Protein AF-A0A942BCP6-F1 (afdb_monomer_lite)

Sequence (223 aa):
MTAAELLKEAKKAKISPDLDRATVIEQLLFKVNEEHGAIYKRGILELLSDGWGFLRKPNYAPSNDDVYVSQSQVKRFSLRAGDTVFGLVRAPKEGEKYHGMLRVESVNGFATGSPEMAMRRSFDELTPLFPTERFNQETVPDKIVGRIIDLIAPIGKGQRGLIVAPPKAGKTTIVKSIAESIATNHPEAYLMVLLVDERPEEVTDMRRFVKGQVISSTFDEPA

Secondary structure (DSSP, 8-state):
--HHHHHHHHHHTT--TTS-HHHHHHHHHHHHHGGGTPEEEEEEEEEPTTS-EEEE-TT----TT-EEE-HHHHHHTT--TT-EEEEEEEPPPTT--SEEEEEEEEETTEETTSHHHHT---GGGSPP----SEE----STT-HHHHHHHHHS-EETT--------TTSSHHHHHHHHHHHHHHH-TTS--EEEEEEE-HHHHHHHHHH-SSEEEEEETTS--

Foldseek 3Di:
DDPVVLVVLLVVLVHDPVDDSLVSVLVSVCSVCVVVVWDKDKAFWDADPVQKTWGDHLQNDDDLAIETGDSVNCVVLVDDGGKTWMATWDDDDVVGSYIYGPDTQDIPSHGSPDVCSVPPDDPVPDDDDDFPAWQQLDDDPVLVLSVCCCVPPTHGDNDDDDDDDDPPRCPLVNVLSNQVSCVRVPVVDQDEAEAEQDAPVSLVVCVVRGPHHYHYDHVVDDD

Structure (mmCIF, N/CA/C/O backbone):
data_AF-A0A942BCP6-F1
#
_entry.id   AF-A0A942BCP6-F1
#
loop_
_atom_site.group_PDB
_atom_site.id
_atom_site.type_symbol
_atom_site.label_atom_id
_atom_site.label_alt_id
_atom_site.label_comp_id
_atom_site.label_asym_id
_atom_site.label_entity_id
_atom_site.label_seq_id
_atom_site.pdbx_PDB_ins_code
_atom_site.Cartn_x
_atom_site.Cartn_y
_atom_site.Cartn_z
_atom_site.occupancy
_atom_site.B_iso_or_equiv
_atom_site.auth_seq_id
_atom_site.auth_comp_id
_atom_site.auth_asym_id
_atom_site.auth_atom_id
_atom_site.pdbx_PDB_model_num
ATOM 1 N N . MET A 1 1 ? 22.789 -12.422 -0.805 1.00 59.72 1 MET A N 1
ATOM 2 C CA . MET A 1 1 ? 23.274 -11.600 0.321 1.00 59.72 1 MET A CA 1
ATOM 3 C C . MET A 1 1 ? 22.529 -11.985 1.582 1.00 59.72 1 MET A C 1
ATOM 5 O O . MET A 1 1 ? 21.296 -12.028 1.574 1.00 59.72 1 MET A O 1
ATOM 9 N N . THR A 1 2 ? 23.260 -12.279 2.648 1.00 73.00 2 THR A N 1
ATOM 10 C CA . THR A 1 2 ? 22.694 -12.446 3.992 1.00 73.00 2 THR A CA 1
ATOM 11 C C . THR A 1 2 ? 22.196 -11.097 4.534 1.00 73.00 2 THR A C 1
ATOM 13 O O . THR A 1 2 ? 22.562 -10.037 4.021 1.00 73.00 2 THR A O 1
ATOM 16 N N . ALA A 1 3 ? 21.338 -11.100 5.561 1.00 71.00 3 ALA A N 1
ATOM 17 C CA . ALA A 1 3 ? 20.845 -9.855 6.167 1.00 71.00 3 ALA A CA 1
ATOM 18 C C . ALA A 1 3 ? 21.987 -8.993 6.746 1.00 71.00 3 ALA A C 1
ATOM 20 O O . ALA A 1 3 ? 21.960 -7.768 6.644 1.00 71.00 3 ALA A O 1
ATOM 21 N N . ALA A 1 4 ? 23.028 -9.637 7.284 1.00 76.00 4 ALA A N 1
ATOM 22 C CA . ALA A 1 4 ? 24.212 -8.967 7.816 1.00 76.00 4 ALA A CA 1
ATOM 23 C C . ALA A 1 4 ? 25.047 -8.281 6.718 1.00 76.00 4 ALA A C 1
ATOM 25 O O . ALA A 1 4 ? 25.492 -7.148 6.896 1.00 76.00 4 ALA A O 1
ATOM 26 N N . GLU A 1 5 ? 25.220 -8.936 5.566 1.00 78.88 5 GLU A N 1
ATOM 27 C CA . GLU A 1 5 ? 25.894 -8.348 4.400 1.00 78.88 5 GLU A CA 1
ATOM 28 C C . GLU A 1 5 ? 25.124 -7.147 3.851 1.00 78.88 5 GLU A C 1
ATOM 30 O O . GLU A 1 5 ? 25.724 -6.117 3.550 1.00 78.88 5 GLU A O 1
ATOM 35 N N . LEU A 1 6 ? 23.793 -7.247 3.771 1.00 77.75 6 LEU A N 1
ATOM 36 C CA . LEU A 1 6 ? 22.956 -6.152 3.288 1.00 77.75 6 LEU A CA 1
ATOM 37 C C . LEU A 1 6 ? 23.050 -4.920 4.195 1.00 77.75 6 LEU A C 1
ATOM 39 O O . LEU A 1 6 ? 23.220 -3.815 3.695 1.00 77.75 6 LEU A O 1
ATOM 43 N N . LEU A 1 7 ? 23.007 -5.100 5.519 1.00 79.19 7 LEU A N 1
ATOM 44 C CA . LEU A 1 7 ? 23.168 -4.000 6.477 1.00 79.19 7 LEU A CA 1
ATOM 45 C C . LEU A 1 7 ? 24.546 -3.336 6.378 1.00 79.19 7 LEU A C 1
ATOM 47 O O . LEU A 1 7 ? 24.659 -2.118 6.524 1.00 79.19 7 LEU A O 1
ATOM 51 N N . LYS A 1 8 ? 25.598 -4.124 6.131 1.00 83.38 8 LYS A N 1
ATOM 52 C CA . LYS A 1 8 ? 26.958 -3.609 5.940 1.00 83.38 8 LYS A CA 1
ATOM 53 C C . LYS A 1 8 ? 27.044 -2.726 4.693 1.00 83.38 8 LYS A C 1
ATOM 55 O O . LYS A 1 8 ? 27.549 -1.607 4.780 1.00 83.38 8 LYS A O 1
ATOM 60 N N . GLU A 1 9 ? 26.519 -3.202 3.567 1.00 81.88 9 GLU A N 1
ATOM 61 C CA . GLU A 1 9 ? 26.511 -2.444 2.312 1.00 81.88 9 GLU A CA 1
ATOM 62 C C . GLU A 1 9 ? 25.575 -1.226 2.380 1.00 81.88 9 GLU A C 1
ATOM 64 O O . GLU A 1 9 ? 25.958 -0.142 1.945 1.00 81.88 9 GLU A O 1
ATOM 69 N N . ALA A 1 10 ? 24.410 -1.339 3.029 1.00 82.00 10 ALA A N 1
ATOM 70 C CA . ALA A 1 10 ? 23.494 -0.217 3.251 1.00 82.00 10 ALA A CA 1
ATOM 71 C C . ALA A 1 10 ? 24.149 0.907 4.070 1.00 82.00 10 ALA A C 1
ATOM 73 O O . ALA A 1 10 ? 24.101 2.073 3.677 1.00 82.00 10 ALA A O 1
ATOM 74 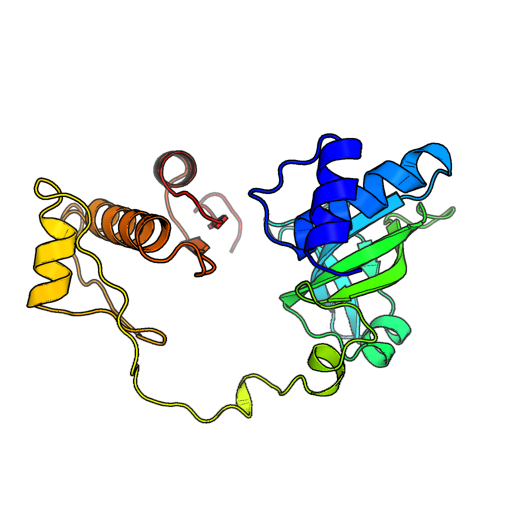N N . LYS A 1 11 ? 24.851 0.564 5.162 1.00 82.94 11 LYS A N 1
ATOM 75 C CA . LYS A 1 11 ? 25.616 1.535 5.962 1.00 82.94 11 LYS A CA 1
ATOM 76 C C . LYS A 1 11 ? 26.718 2.207 5.146 1.00 82.94 11 LYS A C 1
ATOM 78 O O . LYS A 1 11 ? 26.856 3.427 5.204 1.00 82.94 11 LYS A O 1
ATOM 83 N N . LYS A 1 12 ? 27.472 1.437 4.352 1.00 85.12 12 LYS A N 1
ATOM 84 C CA . LYS A 1 12 ? 28.515 1.965 3.455 1.00 85.12 12 LYS A CA 1
ATOM 85 C C . LYS A 1 12 ? 27.930 2.934 2.421 1.00 85.12 12 LYS A C 1
ATOM 87 O O . LYS A 1 12 ? 28.505 3.988 2.160 1.00 85.12 12 LYS A O 1
ATOM 92 N N . ALA A 1 13 ? 26.754 2.608 1.897 1.00 81.38 13 ALA A N 1
ATOM 93 C CA . ALA A 1 13 ? 25.995 3.414 0.953 1.00 81.38 13 ALA A CA 1
ATOM 94 C C . ALA A 1 13 ? 25.195 4.560 1.609 1.00 81.38 13 ALA A C 1
ATOM 96 O O . ALA A 1 13 ? 24.525 5.300 0.891 1.00 81.38 13 ALA A O 1
ATOM 97 N N . LYS A 1 14 ? 25.271 4.767 2.934 1.00 83.62 14 LYS A N 1
ATOM 98 C CA . LYS A 1 14 ? 24.483 5.769 3.688 1.00 83.62 14 LYS A CA 1
ATOM 99 C C . LYS A 1 14 ? 22.961 5.644 3.480 1.00 83.62 14 LYS A C 1
ATOM 101 O O . LYS A 1 14 ? 22.262 6.651 3.411 1.00 83.62 14 LYS A O 1
ATOM 106 N N . ILE A 1 15 ? 22.462 4.418 3.353 1.00 81.62 15 ILE A N 1
ATOM 107 C CA . ILE A 1 15 ? 21.033 4.090 3.260 1.00 81.62 15 ILE A CA 1
ATOM 108 C C . ILE A 1 15 ? 20.513 3.767 4.668 1.00 81.62 15 ILE A C 1
ATOM 110 O O . ILE A 1 15 ? 21.195 3.072 5.426 1.00 81.62 15 ILE A O 1
ATOM 114 N N . SER A 1 16 ? 19.329 4.279 5.031 1.00 75.19 16 SER A N 1
ATOM 115 C CA . SER A 1 16 ? 18.711 3.967 6.328 1.00 75.19 16 SER A CA 1
ATOM 116 C C . SER A 1 16 ? 18.387 2.465 6.404 1.00 75.19 16 SER A C 1
ATOM 118 O O . SER A 1 16 ? 17.747 1.932 5.495 1.00 75.19 16 SER A O 1
ATOM 120 N N . PRO A 1 17 ? 18.820 1.772 7.473 1.00 64.44 17 PRO A N 1
ATOM 121 C CA . PRO A 1 17 ? 18.525 0.358 7.684 1.00 64.44 17 PRO A CA 1
ATOM 122 C C . PRO A 1 17 ? 17.108 0.115 8.221 1.00 64.44 17 PRO A C 1
ATOM 124 O O . PRO A 1 17 ? 16.710 -1.039 8.339 1.00 64.44 17 PRO A O 1
ATOM 127 N N . ASP A 1 18 ? 16.374 1.179 8.557 1.00 67.50 18 ASP A N 1
ATOM 128 C CA . ASP A 1 18 ? 15.034 1.125 9.155 1.00 67.50 18 ASP A CA 1
ATOM 129 C C . ASP A 1 18 ? 13.946 0.871 8.095 1.00 67.50 18 ASP A C 1
ATOM 131 O O . ASP A 1 18 ? 12.776 0.671 8.413 1.00 67.50 18 ASP A O 1
ATOM 135 N N . LEU A 1 19 ? 14.342 0.899 6.820 1.00 70.12 19 LEU A N 1
ATOM 136 C CA . LEU A 1 19 ? 13.506 0.574 5.675 1.00 70.12 19 LEU A CA 1
ATOM 137 C C . LEU A 1 19 ? 13.347 -0.941 5.530 1.00 70.12 19 LEU A C 1
ATOM 139 O O . LEU A 1 19 ? 14.200 -1.729 5.947 1.00 70.12 19 LEU A O 1
ATOM 143 N N . ASP A 1 20 ? 12.267 -1.356 4.871 1.00 71.81 20 ASP A N 1
ATOM 144 C CA . ASP A 1 20 ? 12.078 -2.757 4.533 1.00 71.81 20 ASP A CA 1
ATOM 145 C C . ASP A 1 20 ? 13.227 -3.269 3.646 1.00 71.81 20 ASP A C 1
ATOM 147 O O . ASP A 1 20 ? 13.833 -2.542 2.850 1.00 71.81 20 ASP A O 1
ATOM 151 N N . ARG A 1 21 ? 13.533 -4.562 3.787 1.00 73.00 21 ARG A N 1
ATOM 152 C CA . ARG A 1 21 ? 14.670 -5.201 3.114 1.00 73.00 21 ARG A CA 1
ATOM 153 C C . ARG A 1 21 ? 14.655 -4.991 1.597 1.00 73.00 21 ARG A C 1
ATOM 155 O O . ARG A 1 21 ? 15.726 -4.839 1.011 1.00 73.00 21 ARG A O 1
ATOM 162 N N . ALA A 1 22 ? 13.479 -5.016 0.970 1.00 72.75 22 ALA A N 1
ATOM 163 C CA . ALA A 1 22 ? 13.357 -4.851 -0.471 1.00 72.75 22 ALA A CA 1
ATOM 164 C C . ALA A 1 22 ? 13.718 -3.420 -0.879 1.00 72.75 22 ALA A C 1
ATOM 166 O O . ALA A 1 22 ? 14.589 -3.243 -1.727 1.00 72.75 22 ALA A O 1
ATOM 167 N N . THR A 1 23 ? 13.172 -2.409 -0.201 1.00 76.44 23 THR A N 1
ATOM 168 C CA . THR A 1 23 ? 13.514 -1.001 -0.448 1.00 76.44 23 THR A CA 1
ATOM 169 C C . THR A 1 23 ? 15.008 -0.731 -0.249 1.00 76.44 23 THR A C 1
ATOM 171 O O . THR A 1 23 ? 15.606 -0.007 -1.044 1.00 76.44 23 THR A O 1
ATOM 174 N N . VAL A 1 24 ? 15.654 -1.342 0.753 1.00 80.12 24 VAL A N 1
ATOM 175 C CA . VAL A 1 24 ? 17.113 -1.212 0.941 1.00 80.12 24 VAL A CA 1
ATOM 176 C C . VAL A 1 24 ? 17.882 -1.769 -0.262 1.00 80.12 24 VAL A C 1
ATOM 178 O O . VAL A 1 24 ? 18.812 -1.123 -0.745 1.00 80.12 24 VAL A O 1
ATOM 181 N N . ILE A 1 25 ? 17.499 -2.948 -0.766 1.00 78.06 25 ILE A N 1
ATOM 182 C CA . ILE A 1 25 ? 18.129 -3.562 -1.947 1.00 78.06 25 ILE A CA 1
ATOM 183 C C . ILE A 1 25 ? 17.930 -2.684 -3.186 1.00 78.06 25 ILE A C 1
ATOM 185 O O . ILE A 1 25 ? 18.881 -2.446 -3.929 1.00 78.06 25 ILE A O 1
ATOM 189 N N . GLU A 1 26 ? 16.718 -2.176 -3.395 1.00 81.19 26 GLU A N 1
ATOM 190 C CA . GLU A 1 26 ? 16.383 -1.306 -4.525 1.00 81.19 26 GLU A CA 1
ATOM 191 C C . GLU A 1 26 ? 17.208 -0.013 -4.510 1.00 81.19 26 GLU A C 1
ATOM 193 O O . GLU A 1 26 ? 17.789 0.366 -5.528 1.00 81.19 26 GLU A O 1
ATOM 198 N N . GLN A 1 27 ? 17.327 0.636 -3.347 1.00 80.19 27 GLN A N 1
ATOM 199 C CA . GLN A 1 27 ? 18.148 1.838 -3.188 1.00 80.19 27 GLN A CA 1
ATOM 200 C C . GLN A 1 27 ? 19.638 1.556 -3.390 1.00 80.19 27 GLN A C 1
ATOM 202 O O . GLN A 1 27 ? 20.352 2.384 -3.959 1.00 80.19 27 GLN A O 1
ATOM 207 N N . LEU A 1 28 ? 20.116 0.389 -2.955 1.00 82.00 28 LEU A N 1
ATOM 208 C CA . LEU A 1 28 ? 21.500 -0.011 -3.179 1.00 82.00 28 LEU A CA 1
ATOM 209 C C . LEU A 1 28 ? 21.780 -0.202 -4.674 1.00 82.00 28 LEU A C 1
ATOM 211 O O . LEU A 1 28 ? 22.782 0.298 -5.177 1.00 82.00 28 LEU A O 1
ATOM 215 N N . LEU A 1 29 ? 20.876 -0.874 -5.392 1.00 77.00 29 LEU A N 1
ATOM 216 C CA . LEU A 1 29 ? 20.984 -1.065 -6.839 1.00 77.00 29 LEU A CA 1
ATOM 217 C C . LEU A 1 29 ? 20.966 0.264 -7.593 1.00 77.00 29 LEU A C 1
ATOM 219 O O . LEU A 1 29 ? 21.758 0.431 -8.520 1.00 77.00 29 LEU A O 1
ATOM 223 N N . PHE A 1 30 ? 20.123 1.206 -7.165 1.00 76.12 30 PHE A N 1
ATOM 224 C CA . PHE A 1 30 ? 20.103 2.560 -7.709 1.00 76.12 30 PHE A CA 1
ATOM 225 C C . PHE A 1 30 ? 21.465 3.240 -7.535 1.00 76.12 30 PHE A C 1
ATOM 227 O O . PHE A 1 30 ? 22.068 3.686 -8.505 1.00 76.12 30 PHE A O 1
ATOM 234 N N . LYS A 1 31 ? 21.990 3.248 -6.307 1.00 78.75 31 LYS A N 1
ATOM 235 C CA . LYS A 1 31 ? 23.206 3.988 -5.957 1.00 78.75 31 LYS A CA 1
ATOM 236 C C . LYS A 1 31 ? 24.488 3.395 -6.538 1.00 78.75 31 LYS A C 1
ATOM 238 O O . LYS A 1 31 ? 25.393 4.134 -6.897 1.00 78.75 31 LYS A O 1
ATOM 243 N N . VAL A 1 32 ? 24.584 2.069 -6.617 1.00 79.31 32 VAL A N 1
ATOM 244 C CA . VAL A 1 32 ? 25.778 1.392 -7.150 1.00 79.31 32 VAL A CA 1
ATOM 245 C C . VAL A 1 32 ? 25.887 1.554 -8.665 1.00 79.31 32 VAL A C 1
ATOM 247 O O . VAL A 1 32 ? 26.993 1.603 -9.191 1.00 79.31 32 VAL A O 1
ATOM 250 N N . ASN A 1 33 ? 24.760 1.642 -9.373 1.00 78.06 33 ASN A N 1
ATOM 251 C CA . ASN A 1 33 ? 24.751 1.676 -10.836 1.00 78.06 33 ASN A CA 1
ATOM 252 C C . ASN A 1 33 ? 24.469 3.070 -11.423 1.00 78.06 33 ASN A C 1
ATOM 254 O O . ASN A 1 33 ? 24.408 3.204 -12.647 1.00 78.06 33 ASN A O 1
ATOM 258 N N . GLU A 1 34 ? 24.334 4.096 -10.578 1.00 71.38 34 GLU A N 1
ATOM 259 C CA . GLU A 1 34 ? 24.131 5.491 -10.989 1.00 71.38 34 GLU A CA 1
ATOM 260 C C . GLU A 1 34 ? 25.266 5.974 -11.909 1.00 71.38 34 GLU A C 1
ATOM 262 O O . GLU A 1 34 ? 25.012 6.531 -12.976 1.00 71.38 34 GLU A O 1
ATOM 267 N N . GLU A 1 35 ? 26.518 5.650 -11.566 1.00 67.12 35 GLU A N 1
ATOM 268 C CA . GLU A 1 35 ? 27.712 6.022 -12.345 1.00 67.12 35 GLU A CA 1
ATOM 269 C C . GLU A 1 35 ? 27.784 5.338 -13.723 1.00 67.12 35 GLU A C 1
ATOM 271 O O . GLU A 1 35 ? 28.485 5.803 -14.621 1.00 67.12 35 GLU A O 1
ATOM 276 N N . HIS A 1 36 ? 27.028 4.254 -13.924 1.00 71.75 36 HIS A N 1
ATOM 277 C CA . HIS A 1 36 ? 26.972 3.510 -15.184 1.00 71.75 36 HIS A CA 1
ATOM 278 C C . HIS A 1 36 ? 25.796 3.927 -16.084 1.00 71.75 36 HIS A C 1
ATOM 280 O O . HIS A 1 36 ? 25.569 3.305 -17.123 1.00 71.75 36 HIS A O 1
ATOM 286 N N . GLY A 1 37 ? 25.034 4.961 -15.703 1.00 74.38 37 GLY A N 1
ATOM 287 C CA . GLY A 1 37 ? 23.879 5.447 -16.466 1.00 74.38 37 GLY A CA 1
ATOM 288 C C . GLY A 1 37 ? 22.687 4.482 -16.473 1.00 74.38 37 GLY A C 1
ATOM 289 O O . GLY A 1 37 ? 21.778 4.624 -17.293 1.00 74.38 37 GLY A O 1
ATOM 290 N N . ALA A 1 38 ? 22.681 3.484 -15.584 1.00 83.00 38 ALA A N 1
ATOM 291 C CA . ALA A 1 38 ? 21.587 2.535 -15.452 1.00 83.00 38 ALA A CA 1
ATOM 292 C C . ALA A 1 38 ? 20.431 3.172 -14.671 1.00 83.00 38 ALA A C 1
ATOM 294 O O . ALA A 1 38 ? 20.589 3.580 -13.522 1.00 83.00 38 ALA A O 1
ATOM 295 N N . ILE A 1 39 ? 19.247 3.232 -15.281 1.00 88.00 39 ILE A N 1
ATOM 296 C CA . ILE A 1 39 ? 18.065 3.832 -14.659 1.00 88.00 39 ILE A CA 1
ATOM 297 C C . ILE A 1 39 ? 17.207 2.713 -14.081 1.00 88.00 39 ILE A C 1
ATOM 299 O O . ILE A 1 39 ? 16.711 1.870 -14.821 1.00 88.00 39 ILE A O 1
ATOM 303 N N . TYR A 1 40 ? 16.982 2.716 -12.772 1.00 90.06 40 TYR A N 1
ATOM 304 C CA . TYR A 1 40 ? 16.050 1.793 -12.127 1.00 90.06 40 TYR A CA 1
ATOM 305 C C . TYR A 1 40 ? 14.754 2.513 -11.770 1.00 90.06 40 TYR A C 1
ATOM 307 O O . TYR A 1 40 ? 14.775 3.650 -11.298 1.00 90.06 40 TYR A O 1
ATOM 315 N N . LYS A 1 41 ? 13.615 1.848 -11.978 1.00 90.69 41 LYS A N 1
ATOM 316 C CA . LYS A 1 41 ? 12.304 2.360 -11.567 1.00 90.69 41 LYS A CA 1
ATOM 317 C C . LYS A 1 41 ? 11.496 1.281 -10.855 1.00 90.69 41 LYS A C 1
ATOM 319 O O . LYS A 1 41 ? 11.614 0.092 -11.151 1.00 90.69 41 LYS A O 1
ATOM 324 N N . ARG A 1 42 ? 10.653 1.744 -9.933 1.00 90.88 42 ARG A N 1
ATOM 325 C CA . ARG A 1 42 ? 9.638 0.964 -9.224 1.00 90.88 42 ARG A CA 1
ATOM 326 C C . ARG A 1 42 ? 8.263 1.538 -9.526 1.00 90.88 42 ARG A C 1
ATOM 328 O O . ARG A 1 42 ? 8.109 2.758 -9.536 1.00 90.88 42 ARG A O 1
ATOM 335 N N . GLY A 1 43 ? 7.270 0.677 -9.686 1.00 92.62 43 GLY A N 1
ATOM 336 C CA . GLY A 1 43 ? 5.879 1.103 -9.753 1.00 92.62 43 GLY A CA 1
ATOM 337 C C . GLY A 1 43 ? 4.913 -0.066 -9.668 1.00 92.62 43 GLY A C 1
ATOM 338 O O . GLY A 1 43 ? 5.326 -1.223 -9.618 1.00 92.62 43 GLY A O 1
ATOM 339 N N . ILE A 1 44 ? 3.629 0.259 -9.630 1.00 94.75 44 ILE A N 1
ATOM 340 C CA . ILE A 1 44 ? 2.548 -0.718 -9.528 1.00 94.75 44 ILE A CA 1
ATOM 341 C C . ILE A 1 44 ? 2.036 -1.004 -10.932 1.00 94.75 44 ILE A C 1
ATOM 343 O O . ILE A 1 44 ? 1.699 -0.081 -11.671 1.00 94.75 44 ILE A O 1
ATOM 347 N N . LEU A 1 45 ? 2.019 -2.275 -11.317 1.00 96.81 45 LEU A N 1
ATOM 348 C CA . LEU A 1 45 ? 1.636 -2.701 -12.650 1.00 96.81 45 LEU A CA 1
ATOM 349 C C . LEU A 1 45 ? 0.129 -2.556 -12.854 1.00 96.81 45 LEU A C 1
ATOM 351 O O . LEU A 1 45 ? -0.671 -3.222 -12.202 1.00 96.81 45 LEU A O 1
ATOM 355 N N . GLU A 1 46 ? -0.240 -1.745 -13.832 1.00 96.31 46 GLU A N 1
ATOM 356 C CA . GLU A 1 46 ? -1.561 -1.737 -14.442 1.00 96.31 46 GLU A CA 1
ATOM 357 C C . GLU A 1 46 ? -1.476 -2.467 -15.783 1.00 96.31 46 GLU A C 1
ATOM 359 O O . GLU A 1 46 ? -0.657 -2.114 -16.635 1.00 96.31 46 GLU A O 1
ATOM 364 N N . LEU A 1 47 ? -2.299 -3.501 -15.960 1.00 95.69 47 LEU A N 1
ATOM 365 C CA . LEU A 1 47 ? -2.400 -4.243 -17.215 1.00 95.69 47 LEU A CA 1
ATOM 366 C C . LEU A 1 47 ? -3.540 -3.687 -18.065 1.00 95.69 47 LEU A C 1
ATOM 368 O O . LEU A 1 47 ? -4.636 -3.448 -17.563 1.00 95.69 47 LEU A O 1
ATOM 372 N N . LEU A 1 48 ? -3.285 -3.545 -19.361 1.00 94.00 48 LEU A N 1
ATOM 373 C CA . LEU A 1 48 ? -4.284 -3.199 -20.365 1.00 94.00 48 LEU A CA 1
ATOM 374 C C . LEU A 1 48 ? -4.820 -4.469 -21.043 1.00 94.00 48 LEU A C 1
ATOM 376 O O . LEU A 1 48 ? -4.268 -5.561 -20.877 1.00 94.00 48 LEU A O 1
ATOM 380 N N . SER A 1 49 ? -5.895 -4.326 -21.823 1.00 85.19 49 SER A N 1
ATOM 381 C CA . SER A 1 49 ? -6.644 -5.440 -22.434 1.00 85.19 49 SER A CA 1
ATOM 382 C C . SER A 1 49 ? -5.785 -6.417 -23.239 1.00 85.19 49 SER A C 1
ATOM 384 O O . SER A 1 49 ? -6.082 -7.607 -23.283 1.00 85.19 49 SER A O 1
ATOM 386 N N . ASP A 1 50 ? -4.685 -5.945 -23.825 1.00 87.56 50 ASP A N 1
ATOM 387 C CA . ASP A 1 50 ? -3.835 -6.754 -24.703 1.00 87.56 50 ASP A CA 1
ATOM 388 C C . ASP A 1 50 ? -2.673 -7.443 -23.951 1.00 87.56 50 ASP A C 1
ATOM 390 O O . ASP A 1 50 ? -1.769 -8.026 -24.557 1.00 87.56 50 ASP A O 1
ATOM 394 N N . GLY A 1 51 ? -2.664 -7.386 -22.614 1.00 89.69 51 GLY A N 1
ATOM 395 C CA . GLY A 1 51 ? -1.710 -8.096 -21.754 1.00 89.69 51 GLY A CA 1
ATOM 396 C C . GLY A 1 51 ? -0.323 -7.453 -21.638 1.00 89.69 51 GLY A C 1
ATOM 397 O O . GLY A 1 51 ? 0.589 -8.072 -21.093 1.00 89.69 51 GLY A O 1
ATOM 398 N N . TRP A 1 52 ? -0.147 -6.237 -22.149 1.00 95.31 52 TRP A N 1
ATOM 399 C CA . TRP A 1 52 ? 0.952 -5.332 -21.797 1.00 95.31 52 TRP A CA 1
ATOM 400 C C . TRP A 1 52 ? 0.443 -4.283 -20.799 1.00 95.31 52 TRP A C 1
ATOM 402 O O . TRP A 1 52 ? -0.756 -4.222 -20.522 1.00 95.31 52 TRP A O 1
ATOM 412 N N . GLY A 1 53 ? 1.330 -3.472 -20.227 1.00 96.25 53 GLY A N 1
ATOM 413 C CA . GLY A 1 53 ? 0.914 -2.539 -19.184 1.00 96.25 53 GLY A CA 1
ATOM 414 C C . GLY A 1 53 ? 1.897 -1.424 -18.878 1.00 96.25 53 GLY A C 1
ATOM 415 O O . GLY A 1 53 ? 2.935 -1.286 -19.530 1.00 96.25 53 GLY A O 1
ATOM 416 N N . PHE A 1 54 ? 1.563 -0.649 -17.850 1.00 96.62 54 PHE A N 1
ATOM 417 C CA . PHE A 1 54 ? 2.395 0.423 -17.321 1.00 96.62 54 PHE A CA 1
ATOM 418 C C . PHE A 1 54 ? 2.653 0.233 -15.831 1.00 96.62 54 PHE A C 1
ATOM 420 O O . PHE A 1 54 ? 1.754 -0.129 -15.078 1.00 96.62 54 PHE A O 1
ATOM 427 N N . LEU A 1 55 ? 3.873 0.532 -15.390 1.00 96.06 55 LEU A N 1
ATOM 428 C CA . LEU A 1 55 ? 4.139 0.747 -13.972 1.00 96.06 55 LEU A CA 1
ATOM 429 C C . LEU A 1 55 ? 3.730 2.171 -13.609 1.00 96.06 55 LEU A C 1
ATOM 431 O O . LEU A 1 55 ? 4.383 3.125 -14.039 1.00 96.06 55 LEU A O 1
ATOM 435 N N . ARG A 1 56 ? 2.665 2.290 -12.817 1.00 93.75 56 ARG A N 1
ATOM 436 C CA . ARG A 1 56 ? 2.177 3.550 -12.260 1.00 93.75 56 ARG A CA 1
ATOM 437 C C . ARG A 1 56 ? 2.980 3.943 -11.029 1.00 93.75 56 ARG A C 1
ATOM 439 O O . ARG A 1 56 ? 3.494 3.095 -10.290 1.00 93.75 56 ARG A O 1
ATOM 446 N N . LYS A 1 57 ? 3.049 5.248 -10.776 1.00 84.69 57 LYS A N 1
ATOM 447 C CA . LYS A 1 57 ? 3.559 5.781 -9.508 1.00 84.69 57 LYS A CA 1
ATOM 448 C C . LYS A 1 57 ? 2.644 5.378 -8.336 1.00 84.69 57 LYS A C 1
ATOM 450 O O . LYS A 1 57 ? 1.505 4.979 -8.559 1.00 84.69 57 LYS A O 1
ATOM 455 N N . PRO A 1 58 ? 3.101 5.509 -7.074 1.00 75.25 58 PRO A N 1
ATOM 456 C CA . PRO A 1 58 ? 2.316 5.120 -5.894 1.00 75.25 58 PRO A CA 1
ATOM 457 C C . PRO A 1 58 ? 0.962 5.825 -5.709 1.00 75.25 58 PRO A C 1
ATOM 459 O O . PRO A 1 58 ? 0.213 5.446 -4.816 1.00 75.25 58 PRO A O 1
ATOM 462 N N . ASN A 1 59 ? 0.658 6.859 -6.499 1.00 77.38 59 ASN A N 1
ATOM 463 C CA . ASN A 1 59 ? -0.651 7.512 -6.548 1.00 77.38 59 ASN A CA 1
ATOM 464 C C . ASN A 1 59 ? -1.594 6.901 -7.600 1.00 77.38 59 ASN A C 1
ATOM 466 O O . ASN A 1 59 ? -2.683 7.427 -7.781 1.00 77.38 59 ASN A O 1
ATOM 470 N N . TYR A 1 60 ? -1.181 5.832 -8.290 1.00 84.12 60 TYR A N 1
ATOM 471 C CA . TYR A 1 60 ? -1.961 5.053 -9.263 1.00 84.12 60 TYR A CA 1
ATOM 472 C C . TYR A 1 60 ? -2.440 5.826 -10.504 1.00 84.12 60 TYR A C 1
ATOM 474 O O . TYR A 1 60 ? -3.005 5.231 -11.414 1.00 84.12 60 TYR A O 1
ATOM 482 N N . ALA A 1 61 ? -2.169 7.128 -10.582 1.00 85.50 61 ALA A N 1
ATOM 483 C CA . ALA A 1 61 ? -2.555 7.966 -11.703 1.00 85.50 61 ALA A CA 1
ATOM 484 C C . ALA A 1 61 ? -1.566 7.836 -12.877 1.00 85.50 61 ALA A C 1
ATOM 486 O O . ALA A 1 61 ? -0.351 7.745 -12.648 1.00 85.50 61 ALA A O 1
ATOM 487 N N . PRO A 1 62 ? -2.052 7.901 -14.131 1.00 88.12 62 PRO A N 1
ATOM 488 C CA . PRO A 1 62 ? -1.193 7.955 -15.305 1.00 88.12 62 PRO A CA 1
ATOM 489 C C . PRO A 1 62 ? -0.212 9.128 -15.253 1.00 88.12 62 PRO A C 1
ATOM 491 O O . PRO A 1 62 ? -0.575 10.263 -14.937 1.00 88.12 62 PRO A O 1
ATOM 494 N N . SER A 1 63 ? 1.040 8.874 -15.620 1.00 88.12 63 SER A N 1
ATOM 495 C CA . SER A 1 63 ? 2.093 9.886 -15.653 1.00 88.12 63 SER A CA 1
ATOM 496 C C . SER A 1 63 ? 2.978 9.725 -16.884 1.00 88.12 63 SER A C 1
ATOM 498 O O . SER A 1 63 ? 3.194 8.626 -17.381 1.00 88.12 63 SER A O 1
ATOM 500 N N . ASN A 1 64 ? 3.578 10.820 -17.359 1.00 86.75 64 ASN A N 1
ATOM 501 C CA . ASN A 1 64 ? 4.616 10.751 -18.401 1.00 86.75 64 ASN A CA 1
ATOM 502 C C . ASN A 1 64 ? 5.868 9.984 -17.934 1.00 86.75 64 ASN A C 1
ATOM 504 O O . ASN A 1 64 ? 6.711 9.613 -18.744 1.00 86.75 64 ASN A O 1
ATOM 508 N N . ASP A 1 65 ? 5.985 9.749 -16.629 1.00 87.75 65 ASP A N 1
ATOM 509 C CA . ASP A 1 65 ? 7.077 8.995 -16.026 1.00 87.75 65 ASP A CA 1
ATOM 510 C C . ASP A 1 65 ? 6.827 7.482 -15.945 1.00 87.75 65 ASP A C 1
ATOM 512 O O . ASP A 1 65 ? 7.701 6.755 -15.452 1.00 87.75 65 ASP A O 1
ATOM 516 N N . ASP A 1 66 ? 5.655 7.023 -16.394 1.00 93.88 66 ASP A N 1
ATOM 517 C CA . ASP A 1 66 ? 5.271 5.617 -16.362 1.00 93.88 66 ASP A CA 1
ATOM 518 C C . ASP A 1 66 ? 6.213 4.760 -17.213 1.00 93.88 66 ASP A C 1
ATOM 520 O O . ASP A 1 66 ? 6.842 5.215 -18.179 1.00 93.88 66 ASP A O 1
ATOM 524 N N . VAL A 1 67 ? 6.318 3.489 -16.829 1.00 95.62 67 VAL A N 1
ATOM 525 C CA . VAL A 1 67 ? 7.206 2.525 -17.482 1.00 95.62 67 VAL A CA 1
ATOM 526 C C . VAL A 1 67 ? 6.375 1.506 -18.230 1.00 95.62 67 VAL A C 1
ATOM 528 O O . VAL A 1 67 ? 5.627 0.753 -17.615 1.00 95.62 67 VAL A O 1
ATOM 531 N N . TYR A 1 68 ? 6.542 1.450 -19.544 1.00 96.31 68 TYR A N 1
ATOM 532 C CA . TYR A 1 68 ? 5.961 0.415 -20.381 1.00 96.31 68 TYR A CA 1
ATOM 533 C C . TYR A 1 68 ? 6.553 -0.958 -20.038 1.00 96.31 68 TYR A C 1
ATOM 535 O O . TYR A 1 68 ? 7.776 -1.133 -20.009 1.00 96.31 68 TYR A O 1
ATOM 543 N N . VAL A 1 69 ? 5.679 -1.941 -19.837 1.00 97.50 69 VAL A N 1
ATOM 544 C CA . VAL A 1 69 ? 6.018 -3.347 -19.606 1.00 97.50 69 VAL A CA 1
ATOM 545 C C . VAL A 1 69 ? 5.420 -4.180 -20.731 1.00 97.50 69 VAL A C 1
ATOM 547 O O . VAL A 1 69 ? 4.211 -4.151 -20.970 1.00 97.50 69 VAL A O 1
ATOM 550 N N . SER A 1 70 ? 6.265 -4.932 -21.436 1.00 96.62 70 SER A N 1
ATOM 551 C CA . SER A 1 70 ? 5.824 -5.709 -22.593 1.00 96.62 70 SER A CA 1
ATOM 552 C C . SER A 1 70 ? 5.018 -6.940 -22.186 1.00 96.62 70 SER A C 1
ATOM 554 O O . SER A 1 70 ? 5.260 -7.554 -21.146 1.00 96.62 70 SER A O 1
ATOM 556 N N . GLN A 1 71 ? 4.141 -7.400 -23.081 1.00 97.06 71 GLN A N 1
ATOM 557 C CA . GLN A 1 71 ? 3.397 -8.649 -22.890 1.00 97.06 71 GLN A CA 1
ATOM 558 C C . GLN A 1 71 ? 4.323 -9.856 -22.636 1.00 97.06 71 GLN A C 1
ATOM 560 O O . GLN A 1 71 ? 3.994 -10.753 -21.861 1.00 97.06 71 GLN A O 1
ATOM 565 N N . SER A 1 72 ? 5.507 -9.883 -23.258 1.00 96.69 72 SER A N 1
ATOM 566 C CA . SER A 1 72 ? 6.494 -10.946 -23.037 1.00 96.69 72 SER A CA 1
ATOM 567 C C . SER A 1 72 ? 7.053 -10.947 -21.612 1.00 96.69 72 SER A C 1
ATOM 569 O O . SER A 1 72 ? 7.238 -12.019 -21.042 1.00 96.69 72 SER A O 1
ATOM 571 N N . GLN A 1 73 ? 7.285 -9.775 -21.013 1.00 96.44 73 GLN A N 1
ATOM 572 C CA . GLN A 1 73 ? 7.718 -9.653 -19.619 1.00 96.44 73 GLN A CA 1
ATOM 573 C C . GLN A 1 73 ? 6.595 -10.041 -18.656 1.00 96.44 73 GLN A C 1
ATOM 575 O O . GLN A 1 73 ? 6.844 -10.809 -17.729 1.00 96.44 73 GLN A O 1
ATOM 580 N N . VAL A 1 74 ? 5.365 -9.586 -18.923 1.00 96.62 74 VAL A N 1
ATOM 581 C CA . VAL A 1 74 ? 4.173 -9.963 -18.146 1.00 96.62 74 VAL A CA 1
ATOM 582 C C . VAL A 1 74 ? 4.020 -11.481 -18.106 1.00 96.62 74 VAL A C 1
ATOM 584 O O . VAL A 1 74 ? 3.947 -12.061 -17.026 1.00 96.62 74 VAL A O 1
ATOM 587 N N . LYS A 1 75 ? 4.069 -12.144 -19.267 1.00 94.31 75 LYS A N 1
ATOM 588 C CA . LYS A 1 75 ? 3.974 -13.608 -19.364 1.00 94.31 75 LYS A CA 1
ATOM 589 C C . LYS A 1 75 ? 5.148 -14.318 -18.692 1.00 94.31 75 LYS A C 1
ATOM 591 O O . LYS A 1 75 ? 4.934 -15.279 -17.964 1.00 94.31 75 LYS A O 1
ATOM 596 N N . ARG A 1 76 ? 6.384 -13.858 -18.919 1.00 93.12 76 ARG A N 1
ATOM 597 C CA . ARG A 1 76 ? 7.597 -14.512 -18.399 1.00 93.12 76 ARG A CA 1
ATOM 598 C C . ARG A 1 76 ? 7.638 -14.563 -16.873 1.00 93.12 76 ARG A C 1
ATOM 600 O O . ARG A 1 76 ? 8.102 -15.557 -16.327 1.00 93.12 76 ARG A O 1
ATOM 607 N N . PHE A 1 77 ? 7.210 -13.493 -16.209 1.00 93.12 77 PHE A N 1
ATOM 608 C CA . PHE A 1 77 ? 7.248 -13.386 -14.748 1.00 93.12 77 PHE A CA 1
ATOM 609 C C . PHE A 1 77 ? 5.875 -13.593 -14.099 1.00 93.12 77 PHE A C 1
ATOM 611 O O . PHE A 1 77 ? 5.726 -13.337 -12.906 1.00 93.12 77 PHE A O 1
ATOM 618 N N . SER A 1 78 ? 4.881 -14.049 -14.874 1.00 92.69 78 SER A N 1
ATOM 619 C CA . SER A 1 78 ? 3.497 -14.242 -14.426 1.00 92.69 78 SER A CA 1
ATOM 620 C C . SER A 1 78 ? 2.942 -13.020 -13.684 1.00 92.69 78 SER A C 1
ATOM 622 O O . SER A 1 78 ? 2.289 -13.161 -12.646 1.00 92.69 78 SER A O 1
ATOM 624 N N . LEU A 1 79 ? 3.250 -11.821 -14.198 1.00 95.19 79 LEU A N 1
ATOM 625 C CA . LEU A 1 79 ? 2.871 -10.558 -13.568 1.00 95.19 79 LEU A CA 1
ATOM 626 C C . LEU A 1 79 ? 1.356 -10.365 -13.629 1.00 95.19 79 LEU A C 1
ATOM 628 O O . LEU A 1 79 ? 0.708 -10.717 -14.617 1.00 95.19 79 LEU A O 1
ATOM 632 N N . ARG A 1 80 ? 0.804 -9.769 -12.576 1.00 94.75 80 ARG A N 1
ATOM 633 C CA . ARG A 1 80 ? -0.627 -9.492 -12.422 1.00 94.75 80 ARG A CA 1
ATOM 634 C C . ARG A 1 80 ? -0.832 -8.007 -12.139 1.00 94.75 80 ARG A C 1
ATOM 636 O O . ARG A 1 80 ? 0.064 -7.338 -11.626 1.00 94.75 80 ARG A O 1
ATOM 643 N N . ALA A 1 81 ? -2.015 -7.491 -12.463 1.00 95.06 81 ALA A N 1
ATOM 644 C CA . ALA A 1 81 ? -2.374 -6.131 -12.079 1.00 95.06 81 ALA A CA 1
ATOM 645 C C . ALA A 1 81 ? -2.256 -5.966 -10.550 1.00 95.06 81 ALA A C 1
ATOM 647 O O . ALA A 1 81 ? -2.640 -6.862 -9.796 1.00 95.06 81 ALA A O 1
ATOM 648 N N . GLY A 1 82 ? -1.687 -4.845 -10.107 1.00 93.38 82 GLY A N 1
ATOM 649 C CA . GLY A 1 82 ? -1.374 -4.578 -8.702 1.00 93.38 82 GLY A CA 1
ATOM 650 C C . GLY A 1 82 ? 0.022 -5.027 -8.255 1.00 93.38 82 GLY A C 1
ATOM 651 O O . GLY A 1 82 ? 0.432 -4.687 -7.147 1.00 93.38 82 GLY A O 1
ATOM 652 N N . ASP A 1 83 ? 0.787 -5.734 -9.094 1.00 95.06 83 ASP A N 1
ATOM 653 C CA . ASP A 1 83 ? 2.163 -6.099 -8.755 1.00 95.06 83 ASP A CA 1
ATOM 654 C C . ASP A 1 83 ? 3.066 -4.878 -8.633 1.00 95.06 83 ASP A C 1
ATOM 656 O O . ASP A 1 83 ? 3.199 -4.092 -9.567 1.00 95.06 83 ASP A O 1
ATOM 660 N N . THR A 1 84 ? 3.758 -4.752 -7.502 1.00 94.00 84 THR A N 1
ATOM 661 C CA . THR A 1 84 ? 4.856 -3.796 -7.369 1.00 94.00 84 THR A CA 1
ATOM 662 C C . THR A 1 84 ? 6.078 -4.371 -8.064 1.00 94.00 84 THR A C 1
ATOM 664 O O . THR A 1 84 ? 6.684 -5.324 -7.581 1.00 94.00 84 THR A O 1
ATOM 667 N N . VAL A 1 85 ? 6.445 -3.806 -9.205 1.00 95.25 85 VAL A N 1
ATOM 668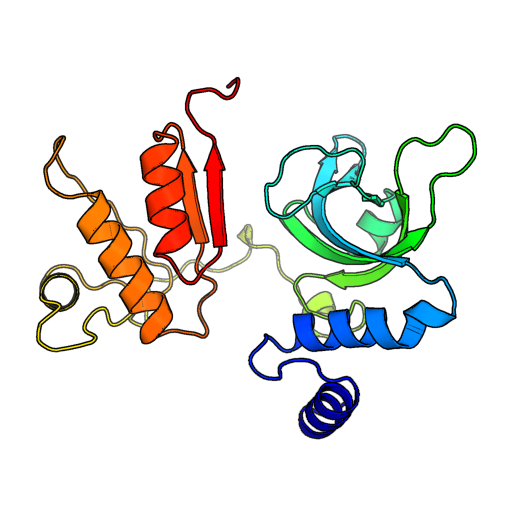 C CA . VAL A 1 85 ? 7.567 -4.268 -10.022 1.00 95.25 85 VAL A CA 1
ATOM 669 C C . VAL A 1 85 ? 8.712 -3.277 -9.894 1.00 95.25 85 VAL A C 1
ATOM 671 O O . VAL A 1 85 ? 8.514 -2.067 -10.025 1.00 95.25 85 VAL A O 1
ATOM 674 N N . PHE A 1 86 ? 9.917 -3.795 -9.684 1.00 93.88 86 PHE A N 1
ATOM 675 C CA . PHE A 1 86 ? 11.148 -3.019 -9.723 1.00 93.88 86 PHE A CA 1
ATOM 676 C C . PHE A 1 86 ? 12.109 -3.613 -10.749 1.00 93.88 86 PHE A C 1
ATOM 678 O O . PHE A 1 86 ? 12.267 -4.833 -10.871 1.00 93.88 86 PHE A O 1
ATOM 685 N N . GLY A 1 87 ? 12.744 -2.738 -11.521 1.00 93.69 87 GLY A N 1
ATOM 686 C CA . GLY A 1 87 ? 13.622 -3.180 -12.586 1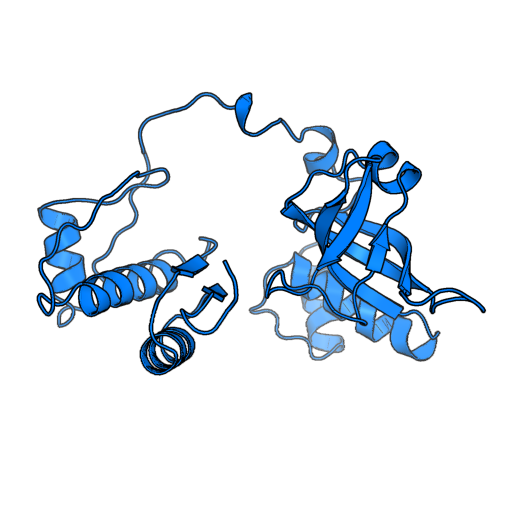.00 93.69 87 GLY A CA 1
ATOM 687 C C . GLY A 1 87 ? 14.413 -2.076 -13.262 1.00 93.69 87 GLY A C 1
ATOM 688 O O . GLY A 1 87 ? 14.197 -0.881 -13.046 1.00 93.69 87 GLY A O 1
ATOM 689 N N . LEU A 1 88 ? 15.342 -2.523 -14.099 1.00 93.44 88 LEU A N 1
ATOM 690 C CA . LEU A 1 88 ? 16.145 -1.688 -14.975 1.00 93.44 88 LEU A CA 1
ATOM 691 C C . LEU A 1 88 ? 15.283 -1.214 -16.147 1.00 93.44 88 LEU A C 1
ATOM 693 O O . LEU A 1 88 ? 14.660 -2.025 -16.838 1.00 93.44 88 LEU A O 1
ATOM 697 N N . VAL A 1 89 ? 15.289 0.089 -16.401 1.00 94.38 89 VAL A N 1
ATOM 698 C CA . VAL A 1 89 ? 14.549 0.732 -17.485 1.00 94.38 89 VAL A CA 1
ATOM 699 C C . VAL A 1 89 ? 15.489 1.414 -18.468 1.00 94.38 89 VAL A C 1
ATOM 701 O O . VAL A 1 89 ? 16.618 1.782 -18.148 1.00 94.38 89 VAL A O 1
ATOM 704 N N . ARG A 1 90 ? 14.992 1.603 -19.687 1.00 92.31 90 ARG A N 1
ATOM 705 C CA . ARG A 1 90 ? 15.639 2.400 -20.728 1.00 92.31 90 ARG A CA 1
ATOM 706 C C . ARG A 1 90 ? 14.833 3.659 -21.012 1.00 92.31 90 ARG A C 1
ATOM 708 O O . ARG A 1 90 ? 13.605 3.658 -20.884 1.00 92.31 90 ARG A O 1
ATOM 715 N N . ALA A 1 91 ? 15.530 4.697 -21.457 1.00 91.12 91 ALA A N 1
ATOM 716 C CA . ALA A 1 91 ? 14.900 5.886 -22.007 1.00 91.12 91 ALA A CA 1
ATOM 717 C C . ALA A 1 91 ? 14.015 5.535 -23.228 1.00 91.12 91 ALA A C 1
ATOM 719 O O . ALA A 1 91 ? 14.273 4.524 -23.909 1.00 91.12 91 ALA A O 1
ATOM 720 N N . PRO A 1 92 ? 12.971 6.341 -23.497 1.00 90.50 92 PRO A N 1
ATOM 721 C CA . PRO A 1 92 ? 12.207 6.237 -24.734 1.00 90.50 92 PRO A CA 1
ATOM 722 C C . PRO A 1 92 ? 13.129 6.381 -25.950 1.00 90.50 92 PRO A C 1
ATOM 724 O O . PRO A 1 92 ? 14.029 7.221 -25.970 1.00 90.50 92 PRO A O 1
ATOM 727 N N . LYS A 1 93 ? 12.908 5.546 -26.966 1.00 90.06 93 LYS A N 1
ATOM 728 C CA . LYS A 1 93 ? 13.507 5.719 -28.295 1.00 90.06 93 LYS A CA 1
ATOM 729 C C . LYS A 1 93 ? 12.780 6.818 -29.067 1.00 90.06 93 LYS A C 1
ATOM 731 O O . LYS A 1 93 ? 11.715 7.278 -28.665 1.00 90.06 93 LYS A O 1
ATOM 736 N N . GLU A 1 94 ? 13.343 7.209 -30.203 1.00 88.88 94 GLU A N 1
ATOM 737 C CA . GLU A 1 94 ? 12.680 8.120 -31.134 1.00 88.88 94 GLU A CA 1
ATOM 738 C C . GLU A 1 94 ? 11.279 7.591 -31.503 1.00 88.88 94 GLU A C 1
ATOM 740 O O . GLU A 1 94 ? 11.129 6.442 -31.921 1.00 88.88 94 GLU A O 1
ATOM 745 N N . GLY A 1 95 ? 10.248 8.408 -31.268 1.00 87.25 95 GLY A N 1
ATOM 746 C CA . GLY A 1 95 ? 8.838 8.038 -31.451 1.00 87.25 95 GLY A CA 1
ATOM 747 C C . GLY A 1 95 ? 8.158 7.369 -30.245 1.00 87.25 95 GLY A C 1
ATOM 748 O O . GLY A 1 95 ? 6.939 7.211 -30.258 1.00 87.25 95 GLY A O 1
ATOM 749 N N . GLU A 1 96 ? 8.888 7.012 -29.183 1.00 89.19 96 GLU A N 1
ATOM 750 C CA . GLU A 1 96 ? 8.311 6.508 -27.931 1.00 89.19 96 GLU A CA 1
ATOM 751 C C . GLU A 1 96 ? 8.102 7.651 -26.922 1.00 89.19 96 GLU A C 1
ATOM 753 O O . GLU A 1 96 ? 8.933 8.546 -26.782 1.00 89.19 96 GLU A O 1
ATOM 758 N N . LYS A 1 97 ? 6.994 7.607 -26.173 1.00 88.06 97 LYS A N 1
ATOM 759 C CA . LYS A 1 97 ? 6.687 8.601 -25.128 1.00 88.06 97 LYS A CA 1
ATOM 760 C C . LYS A 1 97 ? 7.166 8.187 -23.731 1.00 88.06 97 LYS A C 1
ATOM 762 O O . LYS A 1 97 ? 7.442 9.045 -22.899 1.00 88.06 97 LYS A O 1
ATOM 767 N N . TYR A 1 98 ? 7.243 6.884 -23.468 1.00 92.25 98 TYR A N 1
ATOM 768 C CA . TYR A 1 98 ? 7.436 6.325 -22.129 1.00 92.25 98 TYR A CA 1
ATOM 769 C C . TYR A 1 98 ? 8.752 5.561 -22.014 1.00 92.25 98 TYR A C 1
ATOM 771 O O . TYR A 1 98 ? 9.286 5.055 -23.000 1.00 92.25 98 TYR A O 1
ATOM 779 N N . HIS A 1 99 ? 9.245 5.424 -20.785 1.00 93.50 99 HIS A N 1
ATOM 780 C CA . HIS A 1 99 ? 10.367 4.533 -20.506 1.00 93.50 99 HIS A CA 1
ATOM 781 C C . HIS A 1 99 ? 9.961 3.083 -20.774 1.00 93.50 99 HIS A C 1
ATOM 783 O O . HIS A 1 99 ? 8.820 2.701 -20.528 1.00 93.50 99 HIS A O 1
ATOM 789 N N . GLY A 1 100 ? 10.901 2.260 -21.233 1.00 95.00 100 GLY A N 1
ATOM 790 C CA . GLY A 1 100 ? 10.671 0.829 -21.430 1.00 95.00 100 GLY A CA 1
ATOM 791 C C . GLY A 1 100 ? 11.328 0.004 -20.332 1.00 95.00 100 GLY A C 1
ATOM 792 O O . GLY A 1 100 ? 12.501 0.218 -20.027 1.00 95.00 100 GLY A O 1
ATOM 793 N N . MET A 1 101 ? 10.616 -0.972 -19.772 1.00 96.56 101 MET A N 1
ATOM 794 C CA . MET A 1 101 ? 11.216 -1.974 -18.893 1.00 96.56 101 MET A CA 1
ATOM 795 C C . MET A 1 101 ? 12.220 -2.812 -19.693 1.00 96.56 101 MET A C 1
ATOM 797 O O . MET A 1 101 ? 11.864 -3.436 -20.694 1.00 96.56 101 MET A O 1
ATOM 801 N N . LEU A 1 102 ? 13.479 -2.841 -19.258 1.00 94.69 102 LEU A N 1
ATOM 802 C CA . LEU A 1 102 ? 14.526 -3.660 -19.868 1.00 94.69 102 LEU A CA 1
ATOM 803 C C . LEU A 1 102 ? 14.637 -5.008 -19.152 1.00 94.69 102 LEU A C 1
ATOM 805 O O . LEU A 1 102 ? 14.632 -6.057 -19.798 1.00 94.69 102 LEU A O 1
ATOM 809 N N . ARG A 1 103 ? 14.700 -4.984 -17.816 1.00 93.88 103 ARG A N 1
ATOM 810 C CA . ARG A 1 103 ? 14.843 -6.183 -16.984 1.00 93.88 103 ARG A CA 1
ATOM 811 C C . ARG A 1 103 ? 14.104 -6.021 -15.663 1.00 93.88 103 ARG A C 1
ATOM 813 O O . ARG A 1 103 ? 14.366 -5.075 -14.931 1.00 93.88 103 ARG A O 1
ATOM 820 N N . VAL A 1 104 ? 13.239 -6.982 -15.348 1.00 94.88 104 VAL A N 1
ATOM 821 C CA . VAL A 1 104 ? 12.575 -7.071 -14.043 1.00 94.88 104 VAL A CA 1
ATOM 822 C C . VAL A 1 104 ? 13.531 -7.722 -13.046 1.00 94.88 104 VAL A C 1
ATOM 824 O O . VAL A 1 104 ? 14.030 -8.817 -13.303 1.00 94.88 104 VAL A O 1
ATOM 827 N N . GLU A 1 105 ? 13.783 -7.054 -11.925 1.00 92.44 105 GLU A N 1
ATOM 828 C CA . GLU A 1 105 ? 14.661 -7.548 -10.857 1.00 92.44 105 GLU A CA 1
ATOM 829 C C . GLU A 1 105 ? 13.846 -8.196 -9.734 1.00 92.44 105 GLU A C 1
ATOM 831 O O . GLU A 1 105 ? 14.159 -9.305 -9.292 1.00 92.44 105 GLU A O 1
ATOM 836 N N . SER A 1 106 ? 12.760 -7.541 -9.315 1.00 92.69 106 SER A N 1
ATOM 837 C CA . SER A 1 106 ? 11.879 -8.017 -8.250 1.00 92.69 106 SER A CA 1
ATOM 838 C C . SER A 1 106 ? 10.407 -7.696 -8.509 1.00 92.69 106 SER A C 1
ATOM 840 O O . SER A 1 106 ? 10.054 -6.782 -9.260 1.00 92.69 106 SER A O 1
ATOM 842 N N . VAL A 1 107 ? 9.545 -8.485 -7.870 1.00 93.88 107 VAL A N 1
ATOM 843 C CA . VAL A 1 107 ? 8.089 -8.349 -7.872 1.00 93.88 107 VAL A CA 1
ATOM 844 C C . VAL A 1 107 ? 7.601 -8.503 -6.431 1.00 93.88 107 VAL A C 1
ATOM 846 O O . VAL A 1 107 ? 7.936 -9.476 -5.760 1.00 93.88 107 VAL A O 1
ATOM 849 N N . ASN A 1 108 ? 6.837 -7.531 -5.932 1.00 91.12 108 ASN A N 1
ATOM 850 C CA . ASN A 1 108 ? 6.347 -7.449 -4.550 1.00 91.12 108 ASN A CA 1
ATOM 851 C C . ASN A 1 108 ? 7.459 -7.638 -3.500 1.00 91.12 108 ASN A C 1
ATOM 853 O O . ASN A 1 108 ? 7.260 -8.282 -2.475 1.00 91.12 108 ASN A O 1
ATOM 857 N N . GLY A 1 109 ? 8.654 -7.109 -3.787 1.00 87.75 109 GLY A N 1
ATOM 858 C CA . GLY A 1 109 ? 9.830 -7.211 -2.918 1.00 87.75 109 GLY A CA 1
ATOM 859 C C . GLY A 1 109 ? 10.597 -8.537 -2.996 1.00 87.75 109 GLY A C 1
ATOM 860 O O . GLY A 1 109 ? 11.654 -8.661 -2.375 1.00 87.75 109 GLY A O 1
ATOM 861 N N . PHE A 1 110 ? 10.132 -9.505 -3.790 1.00 89.31 110 PHE A N 1
ATOM 862 C CA . PHE A 1 110 ? 10.808 -10.783 -4.010 1.00 89.31 110 PHE A CA 1
ATOM 863 C C . PHE A 1 110 ? 11.579 -10.775 -5.328 1.00 89.31 110 PHE A C 1
ATOM 865 O O . PHE A 1 110 ? 11.066 -10.339 -6.357 1.00 89.31 110 PHE A O 1
ATOM 872 N N . ALA A 1 111 ? 12.822 -11.260 -5.314 1.00 89.75 111 ALA A N 1
ATOM 873 C CA . ALA A 1 111 ? 13.615 -11.389 -6.534 1.00 89.75 111 ALA A CA 1
ATOM 874 C C . ALA A 1 111 ? 12.929 -12.343 -7.525 1.00 89.75 111 ALA A C 1
ATOM 876 O O . ALA A 1 111 ? 12.372 -13.362 -7.127 1.00 89.75 111 ALA A O 1
ATOM 877 N N . THR A 1 112 ? 13.008 -12.059 -8.826 1.00 89.69 112 THR A N 1
ATOM 878 C CA . THR A 1 112 ? 12.298 -12.852 -9.853 1.00 89.69 112 THR A CA 1
ATOM 879 C C . THR A 1 112 ? 12.667 -14.339 -9.881 1.00 89.69 112 THR A C 1
ATOM 881 O O . THR A 1 112 ? 11.853 -15.156 -10.299 1.00 89.69 112 THR A O 1
ATOM 884 N N . GLY A 1 113 ? 13.873 -14.701 -9.432 1.00 87.56 113 GLY A N 1
ATOM 885 C CA . GLY A 1 113 ? 14.331 -16.089 -9.309 1.00 87.56 113 GLY A CA 1
ATOM 886 C C . GLY A 1 113 ? 14.093 -16.734 -7.939 1.00 87.56 113 GLY A C 1
ATOM 887 O O . GLY A 1 113 ? 14.657 -17.794 -7.678 1.00 87.56 113 GLY A O 1
ATOM 888 N N . SER A 1 114 ? 13.348 -16.093 -7.034 1.00 87.88 114 SER A N 1
ATOM 889 C CA . SER A 1 114 ? 13.158 -16.598 -5.674 1.00 87.88 114 SER A CA 1
ATOM 890 C C . SER A 1 114 ? 12.077 -17.694 -5.598 1.00 87.88 114 SER A C 1
ATOM 892 O O . SER A 1 114 ? 11.148 -17.708 -6.415 1.00 87.88 114 SER A O 1
ATOM 894 N N . PRO A 1 115 ? 12.151 -18.616 -4.616 1.00 88.25 115 PRO A N 1
ATOM 895 C CA . PRO A 1 115 ? 11.115 -19.629 -4.410 1.00 88.25 115 PRO A CA 1
ATOM 896 C C . PRO A 1 115 ? 9.720 -19.033 -4.179 1.00 88.25 115 PRO A C 1
ATOM 898 O O . PRO A 1 115 ? 8.728 -19.604 -4.624 1.00 88.25 115 PRO A O 1
ATOM 901 N N . GLU A 1 116 ? 9.635 -17.869 -3.532 1.00 90.19 116 GLU A N 1
ATOM 902 C CA . GLU A 1 116 ? 8.380 -17.165 -3.254 1.00 90.19 116 GLU A CA 1
ATOM 903 C C . GLU A 1 116 ? 7.656 -16.765 -4.542 1.00 90.19 116 GLU A C 1
ATOM 905 O O . GLU A 1 116 ? 6.439 -16.921 -4.635 1.00 9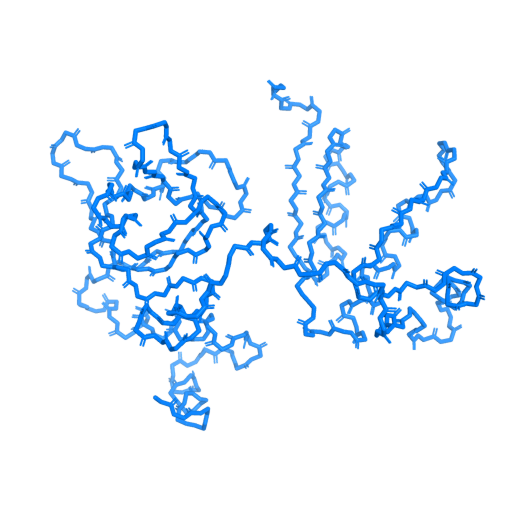0.19 116 GLU A O 1
ATOM 910 N N . MET A 1 117 ? 8.400 -16.324 -5.562 1.00 89.38 117 MET A N 1
ATOM 911 C CA . MET A 1 117 ? 7.835 -16.030 -6.880 1.00 89.38 117 MET A CA 1
ATOM 912 C C . MET A 1 117 ? 7.359 -17.294 -7.601 1.00 89.38 117 MET A C 1
ATOM 914 O O . MET A 1 117 ? 6.308 -17.271 -8.239 1.00 89.38 117 MET A O 1
ATOM 918 N N . ALA A 1 118 ? 8.087 -18.406 -7.466 1.00 86.81 118 ALA A N 1
ATOM 919 C CA . ALA A 1 118 ? 7.714 -19.681 -8.078 1.00 86.81 118 ALA A CA 1
ATOM 920 C C . ALA A 1 118 ? 6.475 -20.326 -7.425 1.00 86.81 118 ALA A C 1
ATOM 922 O O . ALA A 1 118 ? 5.690 -20.981 -8.106 1.00 86.81 118 ALA A O 1
ATOM 923 N N . MET A 1 119 ? 6.281 -20.132 -6.117 1.00 88.25 119 MET A N 1
ATOM 924 C CA . MET A 1 119 ? 5.174 -20.708 -5.334 1.00 88.25 119 MET A CA 1
ATOM 925 C C . MET A 1 119 ? 3.976 -19.757 -5.175 1.00 88.25 119 MET A C 1
ATOM 927 O O . MET A 1 119 ? 3.063 -20.013 -4.384 1.00 88.25 119 MET A O 1
ATOM 931 N N . ARG A 1 120 ? 3.965 -18.638 -5.904 1.00 89.44 120 ARG A N 1
ATOM 932 C CA . ARG A 1 120 ? 2.958 -17.589 -5.760 1.00 89.44 120 ARG A CA 1
ATOM 933 C C . ARG A 1 120 ? 1.576 -18.024 -6.270 1.00 89.44 120 ARG A C 1
ATOM 935 O O . ARG A 1 120 ? 1.275 -17.942 -7.463 1.00 89.44 120 ARG A O 1
ATOM 942 N N . ARG A 1 121 ? 0.692 -18.382 -5.340 1.00 89.12 121 ARG A N 1
ATOM 943 C CA . ARG A 1 121 ? -0.721 -18.712 -5.612 1.00 89.12 121 ARG A CA 1
ATOM 944 C C . ARG A 1 121 ? -1.553 -17.496 -6.027 1.00 89.12 121 ARG A C 1
ATOM 946 O O . ARG A 1 121 ? -1.150 -16.345 -5.815 1.00 89.12 121 ARG A O 1
ATOM 953 N N . SER A 1 122 ? -2.699 -17.731 -6.661 1.00 90.19 122 SER A N 1
ATOM 954 C CA . SER A 1 122 ? -3.714 -16.683 -6.805 1.00 90.19 122 SER A CA 1
ATOM 955 C C . SER A 1 122 ? -4.348 -16.372 -5.452 1.00 90.19 122 SER A C 1
ATOM 957 O O . SER A 1 122 ? -4.431 -17.245 -4.591 1.00 90.19 122 SER A O 1
ATOM 959 N N . PHE A 1 123 ? -4.790 -15.129 -5.254 1.00 91.94 123 PHE A N 1
ATOM 960 C CA . PHE A 1 123 ? -5.518 -14.761 -4.038 1.00 91.94 123 PHE A CA 1
ATOM 961 C C . PHE A 1 123 ? -6.826 -15.559 -3.922 1.00 91.94 123 PHE A C 1
ATOM 963 O O . PHE A 1 123 ? -7.146 -16.049 -2.844 1.00 91.94 123 PHE A O 1
ATOM 970 N N . ASP A 1 124 ? -7.507 -15.790 -5.047 1.00 92.69 124 ASP A N 1
ATOM 971 C CA . ASP A 1 124 ? -8.777 -16.530 -5.109 1.00 92.69 124 ASP A CA 1
ATOM 972 C C . ASP A 1 124 ? -8.635 -18.031 -4.801 1.00 92.69 124 ASP A C 1
ATOM 974 O O . ASP A 1 124 ? -9.616 -18.708 -4.510 1.00 92.69 124 ASP A O 1
ATOM 978 N N . GLU A 1 125 ? -7.412 -18.566 -4.852 1.00 93.75 125 GLU A N 1
ATOM 979 C CA . GLU A 1 125 ? -7.113 -19.964 -4.511 1.00 93.75 125 GLU A CA 1
ATOM 980 C C . GLU A 1 125 ? -6.838 -20.153 -3.012 1.00 93.75 125 GLU A C 1
ATOM 982 O O . GLU A 1 125 ? -6.664 -21.281 -2.541 1.00 93.75 125 GLU A O 1
ATOM 987 N N . LEU A 1 126 ? -6.734 -19.062 -2.247 1.00 94.56 126 LEU A N 1
ATOM 988 C CA . LEU A 1 126 ? -6.481 -19.131 -0.814 1.00 94.56 126 LEU A CA 1
ATOM 989 C C . LEU A 1 126 ? -7.745 -19.564 -0.070 1.00 94.56 126 LEU A C 1
ATOM 991 O O . LEU A 1 126 ? -8.851 -19.113 -0.354 1.00 94.56 126 LEU A O 1
ATOM 995 N N . THR A 1 127 ? -7.572 -20.419 0.936 1.00 95.12 127 THR A N 1
ATOM 996 C CA . THR A 1 127 ? -8.674 -20.823 1.809 1.00 95.12 127 THR A CA 1
ATOM 997 C C . THR A 1 127 ? -9.026 -19.673 2.757 1.00 95.12 127 THR A C 1
ATOM 999 O O . THR A 1 127 ? -8.171 -19.276 3.554 1.00 95.12 127 THR A O 1
ATOM 1002 N N . PRO A 1 128 ? -10.257 -19.135 2.713 1.00 95.12 128 PRO A N 1
ATOM 1003 C CA . PRO A 1 128 ? -10.674 -18.097 3.641 1.00 95.12 128 PRO A CA 1
ATOM 1004 C C . PRO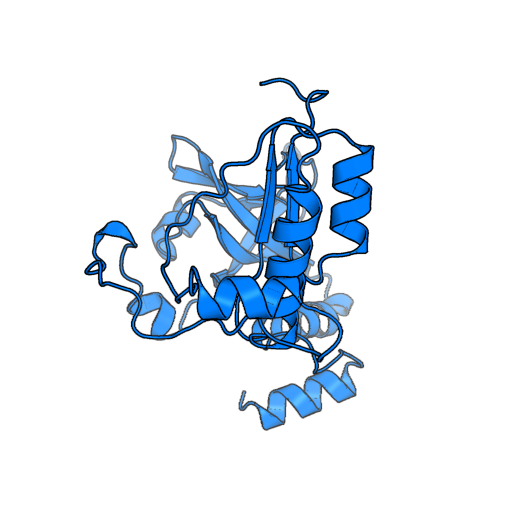 A 1 128 ? -10.834 -18.691 5.043 1.00 95.12 128 PRO A C 1
ATOM 1006 O O . PRO A 1 128 ? -11.489 -19.717 5.225 1.00 95.12 128 PRO A O 1
ATOM 1009 N N . LEU A 1 129 ? -10.246 -18.032 6.039 1.00 95.56 129 LEU A N 1
ATOM 1010 C CA . LEU A 1 129 ? -10.335 -18.411 7.447 1.00 95.56 129 LEU A CA 1
ATOM 1011 C C . LEU A 1 129 ? -10.755 -17.206 8.287 1.00 95.56 129 LEU A C 1
ATOM 1013 O O . LEU A 1 129 ? -10.548 -16.055 7.898 1.00 95.56 129 LEU A O 1
ATOM 1017 N N . PHE A 1 130 ? -11.338 -17.478 9.453 1.00 96.50 130 PHE A N 1
ATOM 1018 C CA . PHE A 1 130 ? -11.570 -16.437 10.447 1.00 96.50 130 PHE A CA 1
ATOM 1019 C C . PHE A 1 130 ? -10.236 -15.916 11.005 1.00 96.50 130 PHE A C 1
ATOM 1021 O O . PHE A 1 130 ? -9.279 -16.691 11.094 1.00 96.50 130 PHE A O 1
ATOM 1028 N N . PRO A 1 131 ? -10.163 -14.637 11.416 1.00 96.38 131 PRO A N 1
ATOM 1029 C CA . PRO A 1 131 ? -8.973 -14.100 12.062 1.00 96.38 131 PRO A CA 1
ATOM 1030 C C . PRO A 1 131 ? -8.601 -14.893 13.319 1.00 96.38 131 PRO A C 1
ATOM 1032 O O . PRO A 1 131 ? -9.409 -15.032 14.236 1.00 96.38 131 PRO A O 1
ATOM 1035 N N . THR A 1 132 ? -7.368 -15.393 13.367 1.00 95.56 132 THR A N 1
ATOM 1036 C CA . THR A 1 132 ? -6.798 -16.098 14.530 1.00 95.56 132 THR A CA 1
ATOM 1037 C C . THR A 1 132 ? -5.810 -15.236 15.308 1.00 95.56 132 THR A C 1
ATOM 1039 O O . THR A 1 132 ? -5.581 -15.465 16.493 1.00 95.56 132 THR A O 1
ATOM 1042 N N . GLU A 1 133 ? -5.241 -14.226 14.651 1.00 96.50 133 GLU A N 1
ATOM 1043 C CA . GLU A 1 133 ? -4.332 -13.251 15.242 1.00 96.50 133 GLU A CA 1
ATOM 1044 C C . GLU A 1 133 ? -5.030 -11.906 15.406 1.00 96.50 133 GLU A C 1
ATOM 1046 O O . GLU A 1 133 ? -5.762 -11.451 14.523 1.00 96.50 133 GLU A O 1
ATOM 1051 N N . ARG A 1 134 ? -4.771 -11.247 16.532 1.00 96.19 134 ARG A N 1
ATOM 1052 C CA . ARG A 1 134 ? -5.386 -9.973 16.892 1.00 96.19 134 ARG A CA 1
ATOM 1053 C C . ARG A 1 134 ? -4.484 -8.792 16.532 1.00 96.19 134 ARG A C 1
ATOM 1055 O O . ARG A 1 134 ? -3.273 -8.858 16.726 1.00 96.19 134 ARG A O 1
ATOM 1062 N N . PHE A 1 135 ? -5.092 -7.705 16.067 1.00 97.56 135 PHE A N 1
ATOM 1063 C CA . PHE A 1 135 ? -4.481 -6.382 16.030 1.00 97.56 135 PHE A CA 1
ATOM 1064 C C . PHE A 1 135 ? -4.825 -5.634 17.318 1.00 97.56 135 PHE A C 1
ATOM 1066 O O . PHE A 1 135 ? -5.933 -5.111 17.452 1.00 97.56 135 PHE A O 1
ATOM 1073 N N . ASN A 1 136 ? -3.888 -5.580 18.260 1.00 96.94 136 ASN A N 1
ATOM 1074 C CA . ASN A 1 136 ? -4.090 -4.872 19.523 1.00 96.94 136 ASN A CA 1
ATOM 1075 C C . ASN A 1 136 ? -4.115 -3.363 19.263 1.00 96.94 136 ASN A C 1
ATOM 1077 O O . ASN A 1 136 ? -3.206 -2.819 18.631 1.00 96.94 136 ASN A O 1
ATOM 1081 N N . GLN A 1 137 ? -5.163 -2.693 19.732 1.00 97.44 137 GLN A N 1
ATOM 1082 C CA . GLN A 1 137 ? -5.398 -1.275 19.477 1.00 97.44 137 GLN A CA 1
ATOM 1083 C C . GLN A 1 137 ? -4.959 -0.380 20.646 1.00 97.44 137 GLN A C 1
ATOM 1085 O O . GLN A 1 137 ? -4.698 0.806 20.448 1.00 97.44 137 GLN A O 1
ATOM 1090 N N . GLU A 1 138 ? -4.867 -0.904 21.865 1.00 96.81 138 GLU A N 1
ATOM 1091 C CA . GLU A 1 138 ? -4.311 -0.197 23.019 1.00 96.81 138 GLU A CA 1
ATOM 1092 C C . GLU A 1 138 ? -2.827 0.142 22.800 1.00 96.81 138 GLU A C 1
ATOM 1094 O O . GLU A 1 138 ? -2.038 -0.708 22.397 1.00 96.81 138 GLU A O 1
ATOM 1099 N N . THR A 1 139 ? -2.442 1.396 23.054 1.00 95.06 139 THR A N 1
ATOM 1100 C CA . THR A 1 139 ? -1.051 1.870 22.920 1.00 95.06 139 THR A CA 1
ATOM 1101 C C . THR A 1 139 ? -0.555 2.490 24.223 1.00 95.06 139 THR A C 1
ATOM 1103 O O . THR A 1 139 ? 0.230 1.883 24.944 1.00 95.06 139 THR A O 1
ATOM 1106 N N . VAL A 1 140 ? -1.034 3.688 24.555 1.00 94.56 140 VAL A N 1
ATOM 1107 C CA . VAL A 1 140 ? -0.718 4.414 25.794 1.00 94.56 140 VAL A CA 1
ATOM 1108 C C . VAL A 1 140 ? -1.994 4.682 26.607 1.00 94.56 140 VAL A C 1
ATOM 1110 O O . VAL A 1 140 ? -3.080 4.737 26.021 1.00 94.56 140 VAL A O 1
ATOM 1113 N N . PRO A 1 141 ? -1.910 4.835 27.946 1.00 92.06 141 PRO A N 1
ATOM 1114 C CA . PRO A 1 141 ? -3.090 4.870 28.820 1.00 92.06 141 PRO A CA 1
ATOM 1115 C C . PRO A 1 141 ? -4.124 5.967 28.515 1.00 92.06 141 PRO A C 1
ATOM 1117 O O . PRO A 1 141 ? -5.314 5.776 28.773 1.00 92.06 141 PRO A O 1
ATOM 1120 N N . ASP A 1 142 ? -3.689 7.103 27.972 1.00 93.62 142 ASP A N 1
ATOM 1121 C CA . ASP A 1 142 ? -4.509 8.259 27.595 1.00 93.62 142 ASP A CA 1
ATOM 1122 C C . ASP A 1 142 ? -5.256 8.070 26.261 1.00 93.62 142 ASP A C 1
ATOM 1124 O O . ASP A 1 142 ? -6.234 8.770 25.987 1.00 93.62 142 ASP A O 1
ATOM 1128 N N . LYS A 1 143 ? -4.875 7.076 25.450 1.00 92.62 143 LYS A N 1
ATOM 1129 C CA . LYS A 1 143 ? -5.556 6.735 24.193 1.00 92.62 143 LYS A CA 1
ATOM 1130 C C . LYS A 1 143 ? -6.671 5.724 24.418 1.00 92.62 143 LYS A C 1
ATOM 1132 O O . LYS A 1 143 ? -6.566 4.532 24.136 1.00 92.62 143 LYS A O 1
ATOM 1137 N N . ILE A 1 144 ? -7.792 6.246 24.903 1.00 95.25 144 ILE A N 1
ATOM 1138 C CA . ILE A 1 144 ? -8.949 5.447 25.325 1.00 95.25 144 ILE A CA 1
ATOM 1139 C C . ILE A 1 144 ? -9.636 4.733 24.144 1.00 95.25 144 ILE A C 1
ATOM 1141 O O . ILE A 1 144 ? -10.135 3.624 24.317 1.00 95.25 144 ILE A O 1
ATOM 1145 N N . VAL A 1 145 ? -9.641 5.321 22.940 1.00 95.19 145 VAL A N 1
ATOM 1146 C CA . VAL A 1 145 ? -10.356 4.768 21.768 1.00 95.19 145 VAL A CA 1
ATOM 1147 C C . VAL A 1 145 ? -9.898 3.344 21.442 1.00 95.19 145 VAL A C 1
ATOM 1149 O O . VAL A 1 145 ? -10.738 2.454 21.323 1.00 95.19 145 VAL A O 1
ATOM 1152 N N . GLY A 1 146 ? -8.585 3.106 21.371 1.00 95.25 146 GLY A N 1
ATOM 1153 C CA . GLY A 1 146 ? -8.037 1.774 21.103 1.00 95.25 146 GLY A CA 1
ATOM 1154 C C . GLY A 1 146 ? -8.453 0.743 22.154 1.00 95.25 146 GLY A C 1
ATOM 1155 O O . GLY A 1 146 ? -8.883 -0.351 21.806 1.00 95.25 146 GLY A O 1
ATOM 1156 N N . ARG A 1 147 ? -8.452 1.128 23.436 1.00 96.00 147 ARG A N 1
ATOM 1157 C CA . ARG A 1 147 ? -8.881 0.267 24.553 1.00 96.00 147 ARG A CA 1
ATOM 1158 C C . ARG A 1 147 ? -10.353 -0.120 24.451 1.00 96.00 147 ARG A C 1
ATOM 1160 O O . ARG A 1 147 ? -10.713 -1.271 24.677 1.00 96.00 147 ARG A O 1
ATOM 1167 N N . ILE A 1 148 ? -11.210 0.836 24.094 1.00 96.00 148 ILE A N 1
ATOM 1168 C CA . ILE A 1 148 ? -12.641 0.581 23.895 1.00 96.00 148 ILE A CA 1
ATOM 1169 C C . ILE A 1 148 ? -12.850 -0.387 22.727 1.00 96.00 148 ILE A C 1
ATOM 1171 O O . ILE A 1 148 ? -13.615 -1.340 22.870 1.00 96.00 148 ILE A O 1
ATOM 1175 N N . ILE A 1 149 ? -12.157 -0.181 21.601 1.00 96.50 149 ILE A N 1
ATOM 1176 C CA . ILE A 1 149 ? -12.216 -1.101 20.454 1.00 96.50 149 ILE A CA 1
ATOM 1177 C C . ILE A 1 149 ? -11.776 -2.495 20.891 1.00 96.50 149 ILE A C 1
ATOM 1179 O O . ILE A 1 149 ? -12.472 -3.470 20.632 1.00 96.50 149 ILE A O 1
ATOM 1183 N N . ASP A 1 150 ? -10.675 -2.586 21.628 1.00 96.69 150 ASP A N 1
ATOM 1184 C CA . ASP A 1 150 ? -10.151 -3.854 22.102 1.00 96.69 150 ASP A CA 1
ATOM 1185 C C . ASP A 1 150 ? -11.125 -4.619 23.017 1.00 96.69 150 ASP A C 1
ATOM 1187 O O . ASP A 1 150 ? -11.183 -5.851 22.974 1.00 96.69 150 ASP A O 1
ATOM 1191 N N . LEU A 1 151 ? -11.907 -3.923 23.835 1.00 96.75 151 LEU A N 1
ATOM 1192 C CA . LEU A 1 151 ? -12.856 -4.564 24.744 1.00 96.75 151 LEU A CA 1
ATOM 1193 C C . LEU A 1 151 ? -14.182 -4.927 24.069 1.00 96.75 151 LEU A C 1
ATOM 1195 O O . LEU A 1 151 ? -14.764 -5.959 24.393 1.00 96.75 151 LEU A O 1
ATOM 1199 N N . ILE A 1 152 ? -14.676 -4.080 23.163 1.00 97.06 152 ILE A N 1
ATOM 1200 C CA . ILE A 1 152 ? -16.045 -4.182 22.635 1.00 97.06 152 ILE A CA 1
ATOM 1201 C C . ILE A 1 152 ? -16.081 -4.816 21.241 1.00 97.06 152 ILE A C 1
ATOM 1203 O O . ILE A 1 152 ? -17.000 -5.570 20.928 1.00 97.06 152 ILE A O 1
ATOM 1207 N N . ALA A 1 153 ? -15.102 -4.507 20.395 1.00 96.50 153 ALA A N 1
ATOM 1208 C CA . ALA A 1 153 ? -15.083 -4.883 18.985 1.00 96.50 153 ALA A CA 1
ATOM 1209 C C . ALA A 1 153 ? -13.645 -5.188 18.515 1.00 96.50 153 ALA A C 1
ATOM 1211 O O . ALA A 1 153 ? -13.094 -4.441 17.701 1.00 96.50 153 ALA A O 1
ATOM 1212 N N . PRO A 1 154 ? -13.012 -6.259 19.033 1.00 96.44 154 PRO A N 1
ATOM 1213 C CA . PRO A 1 154 ? -11.624 -6.578 18.721 1.00 96.44 154 PRO A CA 1
ATOM 1214 C C . PRO A 1 154 ? -11.414 -6.786 17.216 1.00 96.44 154 PRO A C 1
ATOM 1216 O O . PRO A 1 154 ? -12.226 -7.415 16.535 1.00 96.44 154 PRO A O 1
ATOM 1219 N N . ILE A 1 155 ? -10.295 -6.275 16.702 1.00 97.94 155 ILE A N 1
ATOM 1220 C CA . ILE A 1 155 ? -9.923 -6.359 15.286 1.00 97.94 155 ILE A CA 1
ATOM 1221 C C . ILE A 1 155 ? -8.852 -7.439 15.124 1.00 97.94 155 ILE A C 1
ATOM 1223 O O . ILE A 1 155 ? -7.860 -7.442 15.848 1.00 97.94 155 ILE A O 1
ATOM 1227 N N . GLY A 1 156 ? -9.033 -8.356 14.172 1.00 97.19 156 GLY A N 1
ATOM 1228 C CA . GLY A 1 156 ? -8.057 -9.398 13.839 1.00 97.19 156 GLY A CA 1
ATOM 1229 C C . GLY A 1 156 ? -7.432 -9.256 12.448 1.00 97.19 156 GLY A C 1
ATOM 1230 O O . GLY A 1 156 ? -7.917 -8.509 11.595 1.00 97.19 156 GLY A O 1
ATOM 1231 N N . LYS A 1 157 ? -6.360 -10.008 12.188 1.00 97.19 157 LYS A N 1
ATOM 1232 C CA . LYS A 1 157 ? -5.736 -10.110 10.861 1.00 97.19 157 LYS A CA 1
ATOM 1233 C C . LYS A 1 157 ? -6.679 -10.841 9.903 1.00 97.19 157 LYS A C 1
ATOM 1235 O O . LYS A 1 157 ? -6.965 -12.019 10.086 1.00 97.19 157 LYS A O 1
ATOM 1240 N N . GLY A 1 158 ? -7.178 -10.118 8.900 1.00 95.38 158 GLY A N 1
ATOM 1241 C CA . GLY A 1 158 ? -8.235 -10.589 7.994 1.00 95.38 158 GLY A CA 1
ATOM 1242 C C . GLY A 1 158 ? -9.648 -10.143 8.389 1.00 95.38 158 GLY A C 1
ATOM 1243 O O . GLY A 1 158 ? -10.620 -10.566 7.765 1.00 95.38 158 GLY A O 1
ATOM 1244 N N . GLN A 1 159 ? -9.789 -9.289 9.412 1.00 96.88 159 GLN A N 1
ATOM 1245 C CA . GLN A 1 159 ? -11.086 -8.761 9.829 1.00 96.88 159 GLN A CA 1
ATOM 1246 C C . GLN A 1 159 ? -11.718 -7.895 8.736 1.00 96.88 159 GLN A C 1
ATOM 1248 O O . GLN A 1 159 ? -11.080 -7.019 8.153 1.00 96.88 159 GLN A O 1
ATOM 1253 N N . ARG A 1 160 ? -13.023 -8.085 8.535 1.00 96.81 160 ARG A N 1
ATOM 1254 C CA . ARG A 1 160 ? -13.877 -7.186 7.755 1.00 96.81 160 ARG A CA 1
ATOM 1255 C C . ARG A 1 160 ? -14.768 -6.422 8.725 1.00 96.81 160 ARG A C 1
ATOM 1257 O O . ARG A 1 160 ? -15.654 -7.010 9.340 1.00 96.81 160 ARG A O 1
ATOM 1264 N N . GLY A 1 161 ? -14.469 -5.142 8.920 1.00 94.19 161 GLY A N 1
ATOM 1265 C CA . GLY A 1 161 ? -15.175 -4.266 9.855 1.00 94.19 161 GLY A CA 1
ATOM 1266 C C . GLY A 1 161 ? -15.929 -3.153 9.139 1.00 94.19 161 GLY A C 1
ATOM 1267 O O . GLY A 1 161 ? -15.542 -2.733 8.051 1.00 94.19 161 GLY A O 1
ATOM 1268 N N . LEU A 1 162 ? -16.991 -2.661 9.774 1.00 95.81 162 LEU A N 1
ATOM 1269 C CA . LEU A 1 162 ? -17.727 -1.479 9.341 1.00 95.81 162 LEU A CA 1
ATOM 1270 C C . LEU A 1 162 ? -17.874 -0.531 10.531 1.00 95.81 162 LEU A C 1
ATOM 1272 O O . LEU A 1 162 ? -18.386 -0.924 11.577 1.00 95.81 162 LEU A O 1
ATOM 1276 N N . ILE A 1 163 ? -17.445 0.719 10.361 1.00 94.44 163 ILE A N 1
ATOM 1277 C CA . ILE A 1 163 ? -17.666 1.784 11.343 1.00 94.44 163 ILE A CA 1
ATOM 1278 C C . ILE A 1 163 ? -18.909 2.550 10.905 1.00 94.44 163 ILE A C 1
ATOM 1280 O O . ILE A 1 163 ? -18.868 3.322 9.948 1.00 94.44 163 ILE A O 1
ATOM 1284 N N . VAL A 1 164 ? -20.019 2.328 11.602 1.00 94.75 164 VAL A N 1
ATOM 1285 C CA . VAL A 1 164 ? -21.267 3.057 11.364 1.00 94.75 164 VAL A CA 1
ATOM 1286 C C . VAL A 1 164 ? -21.274 4.296 12.249 1.00 94.75 164 VAL A C 1
ATOM 1288 O O . VAL A 1 164 ? -21.276 4.188 13.473 1.00 94.75 164 VAL A O 1
ATOM 1291 N N . ALA A 1 165 ? -21.263 5.477 11.637 1.00 92.12 165 ALA A N 1
ATOM 1292 C CA . ALA A 1 165 ? -21.241 6.747 12.351 1.00 92.12 165 ALA A CA 1
ATOM 1293 C C . ALA A 1 165 ? -22.067 7.799 11.593 1.00 92.12 165 ALA A C 1
ATOM 1295 O O . ALA A 1 165 ? -21.881 7.942 10.381 1.00 92.12 165 ALA A O 1
ATOM 1296 N N . PRO A 1 166 ? -22.956 8.557 12.264 1.00 93.06 166 PRO A N 1
ATOM 1297 C CA . PRO A 1 166 ? -23.609 9.695 11.634 1.00 93.06 166 PRO A CA 1
ATOM 1298 C C . PRO A 1 166 ? -22.598 10.825 11.355 1.00 93.06 166 PRO A C 1
ATOM 1300 O O . PRO A 1 166 ? -21.492 10.835 11.918 1.00 93.06 166 PRO A O 1
ATOM 1303 N N . PRO A 1 167 ? -22.951 11.809 10.507 1.00 89.69 167 PRO A N 1
ATOM 1304 C CA . PRO A 1 167 ? -22.100 12.967 10.260 1.00 89.69 167 PRO A CA 1
ATOM 1305 C C . PRO A 1 167 ? -21.663 13.638 11.568 1.00 89.69 167 PRO A C 1
ATOM 1307 O O . PRO A 1 167 ? -22.462 13.800 12.489 1.00 89.69 167 PRO A O 1
ATOM 1310 N N . LYS A 1 168 ? -20.390 14.044 11.640 1.00 86.12 168 LYS A N 1
ATOM 1311 C CA . LYS A 1 168 ? -19.765 14.693 12.813 1.00 86.12 168 LYS A CA 1
ATOM 1312 C C . LYS A 1 168 ? -19.666 13.837 14.090 1.00 86.12 168 LYS A C 1
ATOM 1314 O O . LYS A 1 168 ? -19.311 14.371 15.133 1.00 86.12 168 LYS A O 1
ATOM 1319 N N . ALA A 1 169 ? -19.873 12.519 14.026 1.00 89.56 169 ALA A N 1
ATOM 1320 C CA . ALA A 1 169 ? -19.728 11.624 15.186 1.00 89.56 169 ALA A CA 1
ATOM 1321 C C . ALA A 1 169 ? -18.290 11.129 15.457 1.00 89.56 169 ALA A C 1
ATOM 1323 O O . ALA A 1 169 ? -18.089 10.210 16.245 1.00 89.56 169 ALA A O 1
ATOM 1324 N N . GLY A 1 170 ? -17.278 11.707 14.800 1.00 89.50 170 GLY A N 1
ATOM 1325 C CA . GLY A 1 170 ? -15.876 11.351 15.047 1.00 89.50 170 GLY A CA 1
ATOM 1326 C C . GLY A 1 170 ? -15.358 10.129 14.278 1.00 89.50 1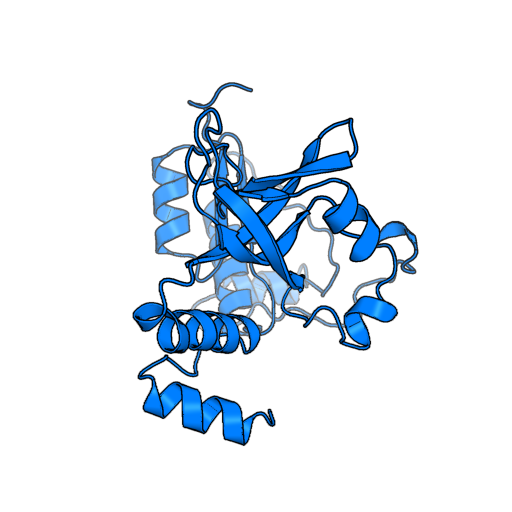70 GLY A C 1
ATOM 1327 O O . GLY A 1 170 ? -14.365 9.541 14.701 1.00 89.50 170 GLY A O 1
ATOM 1328 N N . LYS A 1 171 ? -15.965 9.774 13.128 1.00 92.56 171 LYS A N 1
ATOM 1329 C CA . LYS A 1 171 ? -15.464 8.731 12.196 1.00 92.56 171 LYS A CA 1
ATOM 1330 C C . LYS A 1 171 ? -13.956 8.856 11.977 1.00 92.56 171 LYS A C 1
ATOM 1332 O O . LYS A 1 171 ? -13.212 7.898 12.167 1.00 92.56 171 LYS A O 1
ATOM 1337 N N . THR A 1 172 ? -13.509 10.056 11.621 1.00 90.81 172 THR A N 1
ATOM 1338 C CA . THR A 1 172 ? -12.105 10.341 11.312 1.00 90.81 172 THR A CA 1
ATOM 1339 C C . THR A 1 172 ? -11.195 10.102 12.515 1.00 90.81 172 THR A C 1
ATOM 1341 O O . THR A 1 172 ? -10.117 9.541 12.355 1.00 90.81 172 THR A O 1
ATOM 1344 N N . THR A 1 173 ? -11.640 10.440 13.728 1.00 91.38 173 THR A N 1
ATOM 1345 C CA . THR A 1 173 ? -10.887 10.188 14.967 1.00 91.38 173 THR A CA 1
ATOM 1346 C C . THR A 1 173 ? -10.695 8.695 15.217 1.00 91.38 173 THR A C 1
ATOM 1348 O O . THR A 1 173 ? -9.592 8.271 15.553 1.00 91.38 173 THR A O 1
ATOM 1351 N N . ILE A 1 174 ? -11.740 7.887 15.008 1.00 93.88 174 ILE A N 1
ATOM 1352 C CA . ILE A 1 174 ? -11.653 6.427 15.157 1.00 93.88 174 ILE A CA 1
ATOM 1353 C C . ILE A 1 174 ? -10.685 5.847 14.121 1.00 93.88 174 ILE A C 1
ATOM 1355 O O . ILE A 1 174 ? -9.789 5.090 14.483 1.00 93.88 174 ILE A O 1
ATOM 1359 N N . VAL A 1 175 ? -10.815 6.241 12.850 1.00 94.31 175 VAL A N 1
ATOM 1360 C CA . VAL A 1 175 ? -9.936 5.765 11.768 1.00 94.31 175 VAL A CA 1
ATOM 1361 C C . VAL A 1 175 ? -8.475 6.127 12.037 1.00 94.31 175 VAL A C 1
ATOM 1363 O O . VAL A 1 175 ? -7.604 5.266 11.927 1.00 94.31 175 VAL A O 1
ATOM 1366 N N . LYS A 1 176 ? -8.201 7.369 12.453 1.00 94.25 176 LYS A N 1
ATOM 1367 C CA . LYS A 1 176 ? -6.857 7.803 12.854 1.00 94.25 176 LYS A CA 1
ATOM 1368 C C . LYS A 1 176 ? -6.320 6.980 14.019 1.00 94.25 176 LYS A C 1
ATOM 1370 O O . LYS A 1 176 ? -5.187 6.518 13.947 1.00 94.25 176 LYS A O 1
ATOM 1375 N N . SER A 1 177 ? -7.132 6.757 15.054 1.00 94.88 177 SER A N 1
ATOM 1376 C CA . SER A 1 177 ? -6.725 5.942 16.202 1.00 94.88 177 SER A CA 1
ATOM 1377 C C . SER A 1 177 ? -6.348 4.525 15.777 1.00 94.88 177 SER A C 1
ATOM 1379 O O . SER A 1 177 ? -5.314 4.037 16.211 1.00 94.88 177 SER A O 1
ATOM 1381 N N . ILE A 1 178 ? -7.139 3.882 14.911 1.00 96.19 178 ILE A N 1
ATOM 1382 C CA . ILE A 1 178 ? -6.838 2.532 14.412 1.00 96.19 178 ILE A CA 1
ATOM 1383 C C . ILE A 1 178 ? -5.533 2.533 13.608 1.00 96.19 178 ILE A C 1
ATOM 1385 O O . ILE A 1 178 ? -4.662 1.698 13.837 1.00 96.19 178 ILE A O 1
ATOM 1389 N N . ALA A 1 179 ? -5.370 3.488 12.688 1.00 95.88 179 ALA A N 1
ATOM 1390 C CA . ALA A 1 179 ? -4.173 3.596 11.859 1.00 95.88 179 ALA A CA 1
ATOM 1391 C C . ALA A 1 179 ? -2.903 3.794 12.705 1.00 95.88 179 ALA A C 1
ATOM 1393 O O . ALA A 1 179 ? -1.889 3.140 12.474 1.00 95.88 179 ALA A O 1
ATOM 1394 N N . GLU A 1 180 ? -2.962 4.664 13.712 1.00 94.81 180 GLU A N 1
ATOM 1395 C CA . GLU A 1 180 ? -1.839 4.918 14.610 1.00 94.81 180 GLU A CA 1
ATOM 1396 C C . GLU A 1 180 ? -1.522 3.713 15.500 1.00 94.81 180 GLU A C 1
ATOM 1398 O O . GLU A 1 180 ? -0.349 3.378 15.682 1.00 94.81 180 GLU A O 1
ATOM 1403 N N . SER A 1 181 ? -2.545 3.034 16.021 1.00 96.19 181 SER A N 1
ATOM 1404 C CA . SER A 1 181 ? -2.363 1.832 16.830 1.00 96.19 181 SER A CA 1
ATOM 1405 C C . SER A 1 181 ? -1.751 0.691 16.025 1.00 96.19 181 SER A C 1
ATOM 1407 O O . SER A 1 181 ? -0.807 0.063 16.497 1.00 96.19 181 SER A O 1
ATOM 1409 N N . ILE A 1 182 ? -2.204 0.471 14.786 1.00 96.31 182 ILE A N 1
ATOM 1410 C CA . ILE A 1 182 ? -1.599 -0.515 13.880 1.00 96.31 182 ILE A CA 1
ATOM 1411 C C . ILE A 1 182 ? -0.145 -0.141 13.582 1.00 96.31 182 ILE A C 1
ATOM 1413 O O . ILE A 1 182 ? 0.733 -0.976 13.758 1.00 96.31 182 ILE A O 1
ATOM 1417 N N . ALA A 1 183 ? 0.140 1.110 13.211 1.00 94.06 183 ALA A N 1
ATOM 1418 C CA . ALA A 1 183 ? 1.509 1.542 12.917 1.00 94.06 183 ALA A CA 1
ATOM 1419 C C . ALA A 1 183 ? 2.461 1.415 14.122 1.00 94.06 183 ALA A C 1
ATOM 1421 O O . ALA A 1 183 ? 3.668 1.263 13.944 1.00 94.06 183 ALA A O 1
ATOM 1422 N N . THR A 1 184 ? 1.929 1.506 15.343 1.00 94.31 184 THR A N 1
ATOM 1423 C CA . THR A 1 184 ? 2.710 1.428 16.585 1.00 94.31 184 THR A CA 1
ATOM 1424 C C . THR A 1 184 ? 2.932 -0.013 17.030 1.00 94.31 184 THR A C 1
ATOM 1426 O O . THR A 1 184 ? 4.062 -0.410 17.298 1.00 94.31 184 THR A O 1
ATOM 1429 N N . ASN A 1 185 ? 1.856 -0.794 17.115 1.00 95.94 185 ASN A N 1
ATOM 1430 C CA . ASN A 1 185 ? 1.874 -2.136 17.696 1.00 95.94 185 ASN A CA 1
ATOM 1431 C C . ASN A 1 185 ? 2.210 -3.221 16.670 1.00 95.94 185 ASN A C 1
ATOM 1433 O O . ASN A 1 185 ? 2.659 -4.300 17.048 1.00 95.94 185 ASN A O 1
ATOM 1437 N N . HIS A 1 186 ? 1.976 -2.936 15.388 1.00 95.62 186 HIS A N 1
ATOM 1438 C CA . HIS A 1 186 ? 2.117 -3.876 14.283 1.00 95.62 186 HIS A CA 1
ATOM 1439 C C . HIS A 1 186 ? 2.903 -3.258 13.116 1.00 95.62 186 HIS A C 1
ATOM 1441 O O . HIS A 1 186 ? 2.368 -3.126 12.010 1.00 95.62 186 HIS A O 1
ATOM 1447 N N . PRO A 1 187 ? 4.172 -2.855 13.330 1.00 90.94 187 PRO A N 1
ATOM 1448 C CA . PRO A 1 187 ? 4.997 -2.249 12.283 1.00 90.94 187 PRO A CA 1
ATOM 1449 C C . PRO A 1 187 ? 5.288 -3.205 11.114 1.00 90.94 187 PRO A C 1
ATOM 1451 O O . PRO A 1 187 ? 5.733 -2.761 10.059 1.00 90.94 187 PRO A O 1
ATOM 1454 N N . GLU A 1 188 ? 5.041 -4.510 11.273 1.00 90.75 188 GLU A N 1
ATOM 1455 C CA . GLU A 1 188 ? 5.113 -5.493 10.192 1.00 90.75 188 GLU A CA 1
ATOM 1456 C C . GLU A 1 188 ? 3.943 -5.393 9.203 1.00 90.75 188 GLU A C 1
ATOM 1458 O O . GLU A 1 188 ? 4.023 -5.923 8.093 1.00 90.75 188 GLU A O 1
ATOM 1463 N N . ALA A 1 189 ? 2.837 -4.760 9.604 1.00 92.69 189 ALA A N 1
ATOM 1464 C CA . ALA A 1 189 ? 1.648 -4.645 8.781 1.00 92.69 189 ALA A CA 1
ATOM 1465 C C . ALA A 1 189 ? 1.823 -3.561 7.712 1.00 92.69 189 ALA A C 1
ATOM 1467 O O . ALA A 1 189 ? 2.212 -2.426 7.989 1.00 92.69 189 ALA A O 1
ATOM 1468 N N . TYR A 1 190 ? 1.450 -3.890 6.476 1.00 91.00 190 TYR A N 1
ATOM 1469 C CA . TYR A 1 190 ? 1.376 -2.898 5.413 1.00 91.00 190 TYR A CA 1
ATOM 1470 C C . TYR A 1 190 ? 0.115 -2.039 5.585 1.00 91.00 190 TYR A C 1
ATOM 1472 O O . TYR A 1 190 ? -0.991 -2.465 5.250 1.00 91.00 190 TYR A O 1
ATOM 1480 N N . LEU A 1 191 ? 0.276 -0.838 6.148 1.00 93.62 191 LEU A N 1
ATOM 1481 C CA . LEU A 1 191 ? -0.827 0.083 6.419 1.00 93.62 191 LEU A CA 1
ATOM 1482 C C . LEU A 1 191 ? -1.133 0.964 5.202 1.00 93.62 191 LEU A C 1
ATOM 1484 O O . LEU A 1 191 ? -0.328 1.817 4.820 1.00 93.62 191 LEU A O 1
ATOM 1488 N N . MET A 1 192 ? -2.333 0.793 4.648 1.00 93.50 192 MET A N 1
ATOM 1489 C CA . MET A 1 192 ? -2.898 1.644 3.601 1.00 93.50 192 MET A CA 1
ATOM 1490 C C . MET A 1 192 ? -4.154 2.353 4.107 1.00 93.50 192 MET A C 1
ATOM 1492 O O . MET A 1 192 ? -5.039 1.722 4.682 1.00 93.50 192 MET A O 1
ATOM 1496 N N . VAL A 1 193 ? -4.258 3.652 3.836 1.00 94.06 193 VAL A N 1
ATOM 1497 C CA . VAL A 1 193 ? -5.475 4.443 4.038 1.00 94.06 193 VAL A CA 1
ATOM 1498 C C . VAL A 1 193 ? -5.933 4.963 2.686 1.00 94.06 193 VAL A C 1
ATOM 1500 O O . VAL A 1 193 ? -5.236 5.759 2.060 1.00 94.06 193 VAL A O 1
ATOM 1503 N N . LEU A 1 194 ? -7.100 4.498 2.242 1.00 93.69 194 LEU A N 1
ATOM 1504 C CA . LEU A 1 194 ? -7.742 4.926 1.005 1.00 93.69 194 LEU A CA 1
ATOM 1505 C C . LEU A 1 194 ? -8.874 5.904 1.331 1.00 93.69 194 LEU A C 1
ATOM 1507 O O . LEU A 1 194 ? -9.796 5.565 2.071 1.00 93.69 194 LEU A O 1
ATOM 1511 N N . LEU A 1 195 ? -8.792 7.107 0.773 1.00 93.00 195 LEU A N 1
ATOM 1512 C CA . LEU A 1 195 ? -9.794 8.160 0.907 1.00 93.00 195 LEU A CA 1
ATOM 1513 C C . LEU A 1 195 ? -10.478 8.355 -0.446 1.00 93.00 195 LEU A C 1
ATOM 1515 O O . LEU A 1 195 ? -9.812 8.637 -1.438 1.00 93.00 195 LEU A O 1
ATOM 1519 N N . VAL A 1 196 ? -11.793 8.183 -0.495 1.00 92.19 196 VAL A N 1
ATOM 1520 C CA . VAL A 1 196 ? -12.581 8.312 -1.727 1.00 92.19 196 VAL A CA 1
ATOM 1521 C C . VAL A 1 196 ? -13.641 9.367 -1.489 1.00 92.19 196 VAL A C 1
ATOM 1523 O O . VAL A 1 196 ? -14.330 9.288 -0.475 1.00 92.19 196 VAL A O 1
ATOM 1526 N N . ASP A 1 197 ? -13.755 10.321 -2.412 1.00 89.62 197 ASP A N 1
ATOM 1527 C CA . ASP A 1 197 ? -14.752 11.398 -2.364 1.00 89.62 197 ASP A CA 1
ATOM 1528 C C . ASP A 1 197 ? -14.657 12.257 -1.082 1.00 89.62 197 ASP A C 1
ATOM 1530 O O . ASP A 1 197 ? -15.620 12.864 -0.621 1.00 89.62 197 ASP A O 1
ATOM 1534 N N . GLU A 1 198 ? -13.466 12.303 -0.475 1.00 90.25 198 GLU A N 1
ATOM 1535 C CA . GLU A 1 198 ? -13.198 13.093 0.730 1.00 90.25 198 GLU A CA 1
ATOM 1536 C C . GLU A 1 198 ? -12.600 14.457 0.372 1.00 90.25 198 GLU A C 1
ATOM 1538 O O . GLU A 1 198 ? -12.035 14.669 -0.709 1.00 90.25 198 GLU A O 1
ATOM 1543 N N . ARG A 1 199 ? -12.700 15.404 1.310 1.00 91.06 199 ARG A N 1
ATOM 1544 C CA . ARG A 1 199 ? -12.240 16.775 1.075 1.00 91.06 199 ARG A CA 1
ATOM 1545 C C . ARG A 1 199 ? -10.710 16.903 1.091 1.00 91.06 199 ARG A C 1
ATOM 1547 O O . ARG A 1 199 ? -10.061 16.247 1.914 1.00 91.06 199 ARG A O 1
ATOM 1554 N N . PRO A 1 200 ? -10.103 17.773 0.257 1.00 90.94 200 PRO A N 1
ATOM 1555 C CA . PRO A 1 200 ? -8.646 17.946 0.196 1.00 90.94 200 PRO A CA 1
ATOM 1556 C C . PRO A 1 200 ? -7.975 18.260 1.544 1.00 90.94 200 PRO A C 1
ATOM 1558 O O . PRO A 1 200 ? -6.859 17.799 1.817 1.00 90.94 200 PRO A O 1
ATOM 1561 N N . GLU A 1 201 ? -8.638 19.024 2.414 1.00 91.81 201 GLU A N 1
ATOM 1562 C CA . GLU A 1 201 ? -8.151 19.341 3.756 1.00 91.81 201 GLU A CA 1
ATOM 1563 C C . GLU A 1 201 ? -8.111 18.109 4.672 1.00 91.81 201 GLU A C 1
ATOM 1565 O O . GLU A 1 201 ? -7.139 17.928 5.407 1.00 91.81 201 GLU A O 1
ATOM 1570 N N . GLU A 1 202 ? -9.100 17.218 4.569 1.00 89.69 202 GLU A N 1
ATOM 1571 C CA . GLU A 1 202 ? -9.158 15.968 5.335 1.00 89.69 202 GLU A CA 1
ATOM 1572 C C . GLU A 1 202 ? -8.104 14.971 4.839 1.00 89.69 202 GLU A C 1
ATOM 1574 O O . GLU A 1 202 ? -7.429 14.312 5.635 1.00 89.69 202 GLU A O 1
ATOM 1579 N N . VAL A 1 203 ? -7.877 14.926 3.522 1.00 91.44 203 VAL A N 1
ATOM 1580 C CA . VAL A 1 203 ? -6.786 14.153 2.912 1.00 91.44 203 VAL A CA 1
ATOM 1581 C C . VAL A 1 203 ? -5.427 14.634 3.417 1.00 91.44 203 VAL A C 1
ATOM 1583 O O . VAL A 1 203 ? -4.572 13.827 3.792 1.00 91.44 203 VAL A O 1
ATOM 1586 N N . THR A 1 204 ? -5.213 15.949 3.440 1.00 91.38 204 THR A N 1
ATOM 1587 C CA . THR A 1 204 ? -3.948 16.546 3.891 1.00 91.38 204 THR A CA 1
ATOM 1588 C C . THR A 1 204 ? -3.686 16.252 5.366 1.00 91.38 204 THR A C 1
ATOM 1590 O O . THR A 1 204 ? -2.566 15.900 5.740 1.00 91.38 204 THR A O 1
ATOM 1593 N N . ASP A 1 205 ? -4.717 16.362 6.198 1.00 92.69 205 ASP A N 1
ATOM 1594 C CA . ASP A 1 205 ? -4.671 16.041 7.621 1.00 92.69 205 ASP A CA 1
ATOM 1595 C C . ASP A 1 205 ? -4.345 14.553 7.863 1.00 92.69 205 ASP A C 1
ATOM 1597 O O . ASP A 1 205 ? -3.444 14.231 8.641 1.00 92.69 205 ASP A O 1
ATOM 1601 N N . MET A 1 206 ? -4.971 13.636 7.118 1.00 93.12 206 MET A N 1
ATOM 1602 C CA . MET A 1 206 ? -4.661 12.204 7.203 1.00 93.12 206 MET A CA 1
ATOM 1603 C C . MET A 1 206 ? -3.219 11.889 6.779 1.00 93.12 206 MET A C 1
ATOM 1605 O O . MET A 1 206 ? -2.526 11.137 7.464 1.00 93.12 206 MET A O 1
ATOM 1609 N N . ARG A 1 207 ? -2.731 12.504 5.692 1.00 90.69 207 ARG A N 1
ATOM 1610 C CA . ARG A 1 207 ? -1.351 12.332 5.194 1.00 90.69 207 ARG A CA 1
ATOM 1611 C C . ARG A 1 207 ? -0.290 12.763 6.197 1.00 90.69 207 ARG A C 1
ATOM 1613 O O . ARG A 1 207 ? 0.776 12.162 6.247 1.00 90.69 207 ARG A O 1
ATOM 1620 N N . ARG A 1 208 ? -0.553 13.817 6.972 1.00 90.88 208 ARG A N 1
ATOM 1621 C CA . ARG A 1 208 ? 0.384 14.306 7.997 1.00 90.88 208 ARG A CA 1
ATOM 1622 C C . ARG A 1 208 ? 0.395 13.434 9.248 1.00 90.88 208 ARG A C 1
ATOM 1624 O O . ARG A 1 208 ? 1.381 13.447 9.978 1.00 90.88 208 ARG A O 1
ATOM 1631 N N . PHE A 1 209 ? -0.695 12.717 9.501 1.00 91.06 209 PHE A N 1
ATOM 1632 C CA . PHE A 1 209 ? -0.888 11.944 10.721 1.00 91.06 209 PHE A CA 1
ATOM 1633 C C . PHE A 1 209 ? -0.465 10.476 10.573 1.00 91.06 209 PHE A C 1
ATOM 1635 O O . PHE A 1 209 ? 0.213 9.930 11.442 1.00 91.06 209 PHE A O 1
ATOM 1642 N N . VAL A 1 210 ? -0.868 9.820 9.484 1.00 89.88 210 VAL A N 1
ATOM 1643 C CA . VAL A 1 210 ? -0.703 8.372 9.321 1.00 89.88 210 VAL A CA 1
ATOM 1644 C C . VAL A 1 210 ? 0.720 8.022 8.901 1.00 89.88 210 VAL A C 1
ATOM 1646 O O . VAL A 1 210 ? 1.214 8.468 7.869 1.00 89.88 210 VAL A O 1
ATOM 1649 N N . LYS A 1 211 ? 1.357 7.140 9.675 1.00 88.75 211 LYS A N 1
ATOM 1650 C CA . LYS A 1 211 ? 2.632 6.505 9.322 1.00 88.75 211 LYS A CA 1
ATOM 1651 C C . LYS A 1 211 ? 2.374 5.277 8.448 1.00 88.75 211 LYS A C 1
ATOM 1653 O O . LYS A 1 211 ? 2.437 4.146 8.912 1.00 88.75 211 LYS A O 1
ATOM 1658 N N . GLY A 1 212 ? 2.020 5.519 7.193 1.00 88.19 212 GLY A N 1
ATOM 1659 C CA . GLY A 1 212 ? 1.649 4.486 6.229 1.00 88.19 212 GLY A CA 1
ATOM 1660 C C . GLY A 1 212 ? 1.395 5.081 4.849 1.00 88.19 212 GLY A C 1
ATOM 1661 O O . GLY A 1 212 ? 1.607 6.275 4.623 1.00 88.19 212 GLY A O 1
ATOM 1662 N N . GLN A 1 213 ? 0.936 4.256 3.912 1.00 88.88 213 GLN A N 1
ATOM 1663 C CA . GLN A 1 213 ? 0.577 4.731 2.581 1.00 88.88 213 GLN A CA 1
ATOM 1664 C C . GLN A 1 213 ? -0.809 5.383 2.625 1.00 88.88 213 GLN A C 1
ATOM 1666 O O . GLN A 1 213 ? -1.787 4.743 3.001 1.00 88.88 213 GLN A O 1
ATOM 1671 N N . VAL A 1 214 ? -0.908 6.649 2.214 1.00 90.81 214 VAL A N 1
ATOM 1672 C CA . VAL A 1 214 ? -2.191 7.356 2.100 1.00 90.81 214 VAL A CA 1
ATOM 1673 C C . VAL A 1 214 ? -2.484 7.636 0.632 1.00 90.81 214 VAL A C 1
ATOM 1675 O O . VAL A 1 214 ? -1.754 8.374 -0.030 1.00 90.81 214 VAL A O 1
ATOM 1678 N N . ILE A 1 215 ? -3.564 7.041 0.141 1.00 90.88 215 ILE A N 1
ATOM 1679 C CA . ILE A 1 215 ? -4.048 7.126 -1.236 1.00 90.88 215 ILE A CA 1
ATOM 1680 C C . ILE A 1 215 ? -5.378 7.868 -1.191 1.00 90.88 215 ILE A C 1
ATOM 1682 O O . ILE A 1 215 ? -6.185 7.647 -0.290 1.00 90.88 215 ILE A O 1
ATOM 1686 N N . SER A 1 216 ? -5.608 8.771 -2.135 1.00 89.56 216 SER A N 1
ATOM 1687 C CA . SER A 1 216 ? -6.833 9.562 -2.160 1.00 89.56 216 SER A CA 1
ATOM 1688 C C . SER A 1 216 ? -7.291 9.822 -3.582 1.00 89.56 216 SER A C 1
ATOM 1690 O O . SER A 1 216 ? -6.445 10.134 -4.416 1.00 89.56 216 SER A O 1
ATOM 1692 N N . SER A 1 217 ? -8.601 9.801 -3.795 1.00 86.69 217 SER A N 1
ATOM 1693 C CA . SER A 1 217 ? -9.262 10.425 -4.937 1.00 86.69 217 SER A CA 1
ATOM 1694 C C . SER A 1 217 ? -10.303 11.394 -4.384 1.00 86.69 217 SER A C 1
ATOM 1696 O O . SER A 1 217 ? -11.223 10.993 -3.665 1.00 86.69 217 SER A O 1
ATOM 1698 N N . THR A 1 218 ? -10.052 12.686 -4.579 1.00 80.56 218 THR A N 1
ATOM 1699 C CA . THR A 1 218 ? -10.888 13.773 -4.049 1.00 80.56 218 THR A CA 1
ATOM 1700 C C . THR A 1 218 ? -12.088 14.012 -4.953 1.00 80.56 218 THR A C 1
ATOM 1702 O O . THR A 1 218 ? -12.009 13.742 -6.145 1.00 80.56 218 THR A O 1
ATOM 1705 N N . PHE A 1 219 ? -13.152 14.613 -4.419 1.00 72.81 219 PHE A N 1
ATOM 1706 C CA . PHE A 1 219 ? -14.367 14.941 -5.182 1.00 72.81 219 PHE A CA 1
ATOM 1707 C C . PHE A 1 219 ? -14.133 15.855 -6.407 1.00 72.81 219 PHE A C 1
ATOM 1709 O O . PHE A 1 219 ? -14.985 15.942 -7.287 1.00 72.81 219 PHE A O 1
ATOM 1716 N N . ASP A 1 220 ? -12.992 16.554 -6.465 1.00 69.75 220 ASP A N 1
ATOM 1717 C CA . ASP A 1 220 ? -12.584 17.377 -7.612 1.00 69.75 220 ASP A CA 1
ATOM 1718 C C . ASP A 1 220 ? -12.091 16.548 -8.819 1.00 69.75 220 ASP A C 1
ATOM 1720 O O . ASP A 1 220 ? -11.889 17.094 -9.907 1.00 69.75 220 ASP A O 1
ATOM 1724 N N . GLU A 1 221 ? -11.856 15.244 -8.647 1.00 67.00 221 GLU A N 1
ATOM 1725 C CA . GLU A 1 221 ? -11.407 14.353 -9.718 1.00 67.00 221 GLU A CA 1
ATOM 1726 C C . GLU A 1 221 ? -12.604 13.760 -10.487 1.00 67.00 221 GLU A C 1
ATOM 1728 O O . GLU A 1 221 ? -13.637 13.449 -9.892 1.00 67.00 221 GLU A O 1
ATOM 1733 N N . PRO A 1 222 ? -12.503 13.605 -11.821 1.00 63.66 222 PRO A N 1
ATOM 1734 C CA . PRO A 1 222 ? -13.551 12.966 -12.610 1.00 63.66 222 PRO A CA 1
ATOM 1735 C C . PRO A 1 222 ? -13.747 11.499 -12.192 1.00 63.66 222 PRO A C 1
ATOM 1737 O O . PRO A 1 222 ? -12.770 10.797 -11.930 1.00 63.66 222 PRO A O 1
ATOM 1740 N N . ALA A 1 223 ? -15.013 11.068 -12.154 1.00 52.12 223 ALA A N 1
ATOM 1741 C CA . ALA A 1 223 ? -15.434 9.708 -11.805 1.00 52.12 223 ALA A CA 1
ATOM 1742 C C . ALA A 1 223 ? -15.068 8.655 -12.864 1.00 52.12 223 ALA A C 1
ATOM 1744 O O . ALA A 1 223 ? -15.071 8.996 -14.072 1.00 52.12 223 ALA A O 1
#

pLDDT: mean 89.24, std 8.24, range [52.12, 97.94]

Radius of gyration: 20.51 Å; chains: 1; bounding box: 52×40×60 Å